Protein 5HC8 (pdb70)

Foldseek 3Di:
DVLQWQEEEEEAFCQVVVCVVVVHDSLVSLLLLLVQVLQQVVLSQVSVHQEYEYEQAELVNVPDDPVSVVSSLVSLLVCLVPSLLCCCPDPLNEAEAEFAPCVPHPVSSVVSRVVSNVSSVPTDHHYYYYYHNDFAVVQQVQLVVVVVVCCVVVNDPPVRDDLVSSVCSGRLVVDPQQATQEYEYEQADDDCRRHHDSRYPQHDYDYDNHRSSRDHSVNVVVRSVVSSPDDGDPVD

Solvent-accessible surface area: 11775 Å² total; per-residue (Å²): 142,171,68,34,3,49,0,0,0,0,4,24,35,7,18,103,104,19,2,159,87,150,70,54,81,39,36,77,0,9,53,30,0,4,67,30,0,65,86,0,0,26,66,0,24,115,53,43,4,109,1,0,0,0,16,10,1,7,19,95,30,45,141,96,63,163,113,13,11,64,68,8,4,129,5,5,29,79,3,0,118,56,27,0,94,122,12,5,87,44,184,50,47,0,56,7,19,3,5,9,68,69,97,116,8,39,129,51,1,46,86,0,4,71,83,0,50,49,69,2,153,89,22,182,25,12,26,0,0,1,0,0,3,0,0,1,166,71,1,52,78,67,0,45,164,92,7,56,46,73,48,145,135,64,114,34,158,84,140,47,70,82,133,60,18,31,50,110,17,1,45,1,80,78,17,163,48,22,46,1,24,0,2,0,9,0,8,36,48,140,133,46,49,26,0,0,58,70,2,14,94,105,14,30,71,38,67,15,108,88,36,0,11,64,1,23,53,66,11,0,56,78,0,6,42,32,17,124,114,74,195,62,27,110,89,193

Secondary structure (DSSP, 8-state):
--SS-SEEEEE---HHHHHHHHT--HHHHHHHHHHHHHHHHHHHHHTT-SEEEEEEE-SGGGGS-HHHHHHHHHHHHHHHHTHHHHHHHSTT--EEEEES-GGGS-HHHHHHHHHHHHHHTT--S-EEEEEES--HHHHHHHHHHHHHHHHHTTS--GGG--HHHHHHTSGGGG-S--S-SEEEE-SS--S-TTS-STT-SSPEEEE----GGG--HHHHHHHHHHHHH----TT-

CATH classification: 3.40.1180.10

B-factor: mean 38.56, std 15.01, range [18.84, 119.61]

Nearest PDB structures (foldseek):
  5hc8-assembly1_A  TM=1.004E+00  e=7.118E-48  Lavandula lanata
  6loi-assembly2_C  TM=9.477E-01  e=3.646E-24  Enterococcus faecalis
  4q9m-assembly1_B  TM=9.510E-01  e=1.009E-23  Streptococcus pneumoniae R6
  7j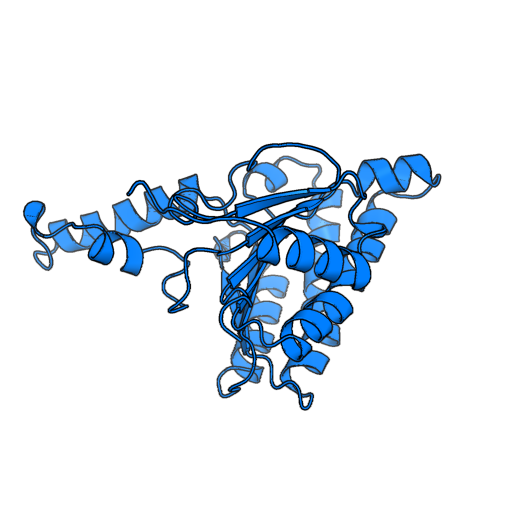li-assembly1_A  TM=9.375E-01  e=8.950E-24  Bacillus subtilis
  6w2l-assembly1_A  TM=9.308E-01  e=1.075E-21  Homo sapiens

Sequence (236 aa):
DEVTPNHVAIIIDGHRKWAKSRGVTVQEGHQTGVNNWKHIISRASQLGIKLLTIWALSPQNFNRSKMEVDFLMRIYEDFLRSDVKELVTSQQDIQFSAIGDKSRLPEYLQDAISYAEGLSQANKGMHFILAVAYGGREDIVEAARKIAAKVEHGILRPDDIDEATFEQHLMTNITKFPSPDLLIRAAGEQRLSNFFLWQLPFTEFYFTPKLFPDFGEADLLDALASYRCRYRGFGE

Organism: Lavandula lanata (NCBI:txid39330)

Radius of gyration: 17.89 Å; Cα contacts (8 Å, |Δi|>4): 390; chains: 1; bounding box: 49×52×36 Å

Structure (mmCIF, N/CA/C/O backbone):
data_5HC8
#
_entry.id   5HC8
#
_cell.length_a   54.211
_cell.length_b   140.235
_cell.length_c   78.702
_cell.angle_alpha   90.000
_cell.angle_beta   90.000
_cell.angle_gamma   90.000
#
_symmetry.space_group_name_H-M   'C 2 2 21'
#
loop_
_entity.id
_entity.type
_entity.pdbx_description
1 polymer 'prenyltransference for protein'
2 non-polymer 'MAGNESIUM ION'
3 non-polymer 'TRIHYDROGEN THIODIPHOSPHATE'
4 non-polymer 2-methylbuta-1,3-diene
5 non-polymer 'SULFATE ION'
6 non-polymer '3-methylbut-3-enylsulfanyl(phosphonooxy)phosphinic acid'
7 water water
#
loop_
_atom_site.group_PDB
_atom_site.id
_atom_site.type_symbol
_atom_site.label_atom_id
_atom_site.label_alt_id
_atom_site.label_comp_id
_atom_site.label_asym_id
_atom_site.label_entity_id
_atom_site.label_seq_id
_atom_site.pdbx_PDB_ins_code
_atom_site.Cartn_x
_atom_site.Cartn_y
_atom_site.Cartn_z
_atom_site.occupancy
_atom_site.B_iso_or_equiv
_atom_site.auth_seq_id
_atom_site.auth_comp_id
_atom_site.auth_asym_id
_atom_site.auth_atom_id
_atom_site.pdbx_PDB_model_num
ATOM 1 N N . ASP A 1 9 ? -36.980 -11.772 3.472 1.00 95.09 64 ASP A N 1
ATOM 2 C CA . ASP A 1 9 ? -38.177 -10.974 3.048 1.00 101.93 64 ASP A CA 1
ATOM 3 C C . ASP A 1 9 ? -38.481 -11.089 1.539 1.00 101.98 64 ASP A C 1
ATOM 4 O O . ASP A 1 9 ? -38.255 -10.132 0.785 1.00 101.94 64 ASP A O 1
ATOM 9 N N . GLU A 1 10 ? -38.980 -12.252 1.111 1.00 94.03 65 GLU A N 1
ATOM 10 C CA . GLU A 1 10 ? -39.565 -12.426 -0.234 1.00 96.61 65 GLU A CA 1
ATOM 11 C C . GLU A 1 10 ? -38.737 -11.817 -1.397 1.00 89.86 65 GLU A C 1
ATOM 12 O O . GLU A 1 10 ? -38.161 -12.541 -2.214 1.00 100.76 65 GLU A O 1
ATOM 18 N N . VAL A 1 11 ? -38.675 -10.488 -1.455 1.00 74.82 66 VAL A N 1
ATOM 19 C CA . VAL A 1 11 ? -37.843 -9.762 -2.419 1.00 66.74 66 VAL A CA 1
ATOM 20 C C . VAL A 1 11 ? -36.336 -9.852 -2.098 1.00 54.34 66 VAL A C 1
ATOM 21 O O . VAL A 1 11 ? -35.551 -9.035 -2.558 1.00 58.08 66 VAL A O 1
ATOM 25 N N . THR A 1 12 ? -35.953 -10.808 -1.275 1.00 43.40 67 THR A N 1
ATOM 26 C CA . THR A 1 12 ? -34.546 -11.080 -0.999 1.00 44.52 67 THR A CA 1
ATOM 27 C C . THR A 1 12 ? -34.202 -12.397 -1.690 1.00 38.79 67 THR A C 1
ATOM 28 O O . THR A 1 12 ? -34.809 -13.404 -1.393 1.00 38.71 67 THR A O 1
ATOM 32 N N . PRO A 1 13 ? -33.217 -12.393 -2.594 1.00 32.28 68 PRO A N 1
ATOM 33 C CA . PRO A 1 13 ? -32.864 -13.633 -3.308 1.00 31.60 68 PRO A CA 1
ATOM 34 C C . PRO A 1 13 ? -32.393 -14.745 -2.339 1.00 26.56 68 PRO A C 1
ATOM 35 O O . PRO A 1 13 ? -31.600 -14.496 -1.441 1.00 27.45 68 PRO A O 1
ATOM 39 N N . ASN A 1 14 ? -32.769 -15.977 -2.586 1.00 25.79 69 ASN A N 1
ATOM 40 C CA . ASN A 1 14 ? -32.197 -17.067 -1.854 1.00 25.99 69 ASN A CA 1
ATOM 41 C C . ASN A 1 14 ? -30.711 -17.269 -2.236 1.00 25.98 69 ASN A C 1
ATOM 42 O O . ASN A 1 14 ? -29.849 -17.463 -1.357 1.00 26.66 69 ASN A O 1
ATOM 47 N N . HIS A 1 15 ? -30.452 -17.310 -3.535 1.00 25.21 70 HIS A N 1
ATOM 48 C CA . HIS A 1 15 ? -29.085 -17.618 -4.032 1.00 25.13 70 HIS A CA 1
ATOM 49 C C . HIS A 1 15 ? -28.616 -16.459 -4.871 1.00 22.47 70 HIS A C 1
ATOM 50 O O . HIS A 1 15 ? -29.290 -16.087 -5.864 1.00 25.09 70 HIS A O 1
ATOM 57 N N . VAL A 1 16 ? -27.469 -15.881 -4.473 1.00 21.49 71 VAL A N 1
ATOM 58 C CA . VAL A 1 16 ? -26.786 -14.847 -5.292 1.00 22.99 71 VAL A CA 1
ATOM 59 C C . VAL A 1 16 ? -25.448 -15.401 -5.761 1.00 20.74 71 VAL A C 1
ATOM 60 O O . VAL A 1 16 ? -24.700 -15.960 -4.910 1.00 22.83 71 VAL A O 1
ATOM 64 N N . ALA A 1 17 ? -25.129 -15.242 -7.064 1.00 22.01 72 ALA A N 1
ATOM 65 C CA . ALA A 1 17 ? -23.859 -15.676 -7.584 1.00 21.00 72 ALA A CA 1
ATOM 66 C C . ALA A 1 17 ? -23.139 -14.548 -8.206 1.00 22.01 72 ALA A C 1
ATOM 67 O O . ALA A 1 17 ? -23.733 -13.730 -8.881 1.00 20.49 72 ALA A O 1
ATOM 69 N N . ILE A 1 18 ? -21.822 -14.564 -8.059 1.00 24.04 73 ILE A N 1
ATOM 70 C CA . ILE A 1 18 ? -20.977 -13.520 -8.566 1.00 23.30 73 ILE A CA 1
ATOM 71 C C . ILE A 1 18 ? -19.851 -13.985 -9.473 1.00 22.72 73 ILE A C 1
ATOM 72 O O . ILE A 1 18 ? -19.088 -14.871 -9.119 1.00 22.93 73 ILE A O 1
ATOM 77 N N . ILE A 1 19 ? -19.792 -13.410 -10.660 1.00 20.09 74 ILE A N 1
ATOM 78 C CA . ILE A 1 19 ? -18.651 -13.578 -11.574 1.00 23.26 74 ILE A CA 1
ATOM 79 C C . ILE A 1 19 ? -17.669 -12.436 -11.418 1.00 22.01 74 ILE A C 1
ATOM 80 O O . ILE A 1 19 ? -17.954 -11.302 -11.774 1.00 21.78 74 ILE A O 1
ATOM 85 N N . ILE A 1 20 ? -16.473 -12.746 -10.910 1.00 22.11 75 ILE A N 1
ATOM 86 C CA . ILE A 1 20 ? -15.415 -11.762 -10.710 1.00 23.82 75 ILE A CA 1
ATOM 87 C C . ILE A 1 20 ? -14.604 -11.611 -11.977 1.00 23.48 75 ILE A C 1
ATOM 88 O O . ILE A 1 20 ? -14.343 -12.586 -12.714 1.00 23.62 75 ILE A O 1
ATOM 93 N N . ASP A 1 21 ? -14.250 -10.369 -12.275 1.00 24.30 76 ASP A N 1
ATOM 94 C CA . ASP A 1 21 ? -13.594 -10.053 -13.517 1.00 23.87 76 ASP A CA 1
ATOM 95 C C . ASP A 1 21 ? -12.984 -8.662 -13.428 1.00 24.00 76 ASP A C 1
ATOM 96 O O . ASP A 1 21 ? -13.393 -7.857 -12.569 1.00 24.05 76 ASP A O 1
ATOM 101 N N . GLY A 1 22 ? -12.096 -8.333 -14.355 1.00 28.44 77 GLY A N 1
ATOM 102 C CA . GLY A 1 22 ? -11.612 -6.958 -14.505 1.00 28.36 77 GLY A CA 1
ATOM 103 C C . GLY A 1 22 ? -10.341 -6.712 -13.697 1.00 30.14 77 GLY A C 1
ATOM 104 O O . GLY A 1 22 ? -9.900 -5.583 -13.559 1.00 29.24 77 GLY A O 1
ATOM 105 N N . HIS A 1 23 ? -9.730 -7.761 -13.183 1.00 27.19 78 HIS A N 1
ATOM 106 C CA . HIS A 1 23 ? -8.535 -7.594 -12.316 1.00 29.99 78 HIS A CA 1
ATOM 107 C C . HIS A 1 23 ? -7.310 -7.088 -13.047 1.00 29.38 78 HIS A C 1
ATOM 108 O O . HIS A 1 23 ? -6.587 -6.281 -12.528 1.00 33.68 78 HIS A O 1
ATOM 115 N N . ARG A 1 24 ? -7.012 -7.611 -14.210 1.00 34.62 79 ARG A N 1
ATOM 116 C CA . ARG A 1 24 ? -5.902 -7.086 -15.002 1.00 36.23 79 ARG A CA 1
ATOM 117 C C . ARG A 1 24 ? -6.162 -5.675 -15.556 1.00 37.80 79 ARG A C 1
ATOM 118 O O . ARG A 1 24 ? -5.277 -4.828 -15.508 1.00 37.56 79 ARG A O 1
ATOM 126 N N . LYS A 1 25 ? -7.351 -5.400 -16.070 1.00 34.63 80 LYS A N 1
ATOM 127 C CA . LYS A 1 25 ? -7.736 -4.028 -16.453 1.00 37.37 80 LYS A CA 1
ATOM 128 C C . LYS A 1 25 ? -7.516 -3.059 -15.295 1.00 34.93 80 LYS A C 1
ATOM 129 O O . LYS A 1 25 ? -6.976 -1.965 -15.470 1.00 36.81 80 LYS A O 1
ATOM 135 N N . TRP A 1 26 ? -7.913 -3.471 -14.098 1.00 31.58 81 TRP A N 1
ATOM 136 C CA . TRP A 1 26 ? -7.755 -2.647 -12.912 1.00 29.94 81 TRP A CA 1
ATOM 137 C C . TRP A 1 26 ? -6.266 -2.428 -12.627 1.00 33.31 81 TRP A C 1
ATOM 138 O O . TRP A 1 26 ? -5.859 -1.336 -12.328 1.00 35.45 81 TRP A O 1
ATOM 149 N N . ALA A 1 27 ? -5.492 -3.497 -12.680 1.00 35.68 82 ALA A N 1
ATOM 150 C CA . ALA A 1 27 ? -4.051 -3.346 -12.448 1.00 42.31 82 ALA A CA 1
ATOM 151 C C . ALA A 1 27 ? -3.451 -2.382 -13.474 1.00 44.33 82 ALA A C 1
ATOM 152 O O . ALA A 1 27 ? -2.801 -1.409 -13.101 1.00 47.13 82 ALA A O 1
ATOM 154 N N . LYS A 1 28 ? -3.759 -2.600 -14.739 1.00 44.75 83 LYS A N 1
ATOM 155 C CA . LYS A 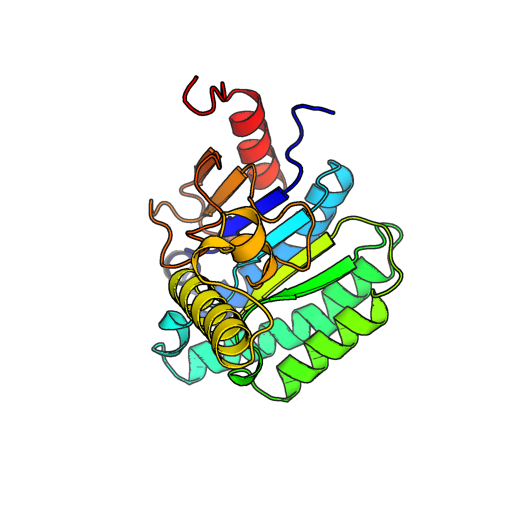1 28 ? -3.273 -1.773 -15.821 1.00 50.44 83 LYS A CA 1
ATOM 156 C C . LYS A 1 28 ? -3.603 -0.329 -15.530 1.00 55.24 83 LYS A C 1
ATOM 157 O O . LYS A 1 28 ? -2.758 0.533 -15.523 1.00 57.65 83 LYS A O 1
ATOM 163 N N . SER A 1 29 ? -4.873 -0.086 -15.289 1.00 52.84 84 SER A N 1
ATOM 164 C CA . SER A 1 29 ? -5.377 1.191 -14.890 1.00 53.05 84 SER A CA 1
ATOM 165 C C . SER A 1 29 ? -4.572 1.857 -13.749 1.00 52.67 84 SER A C 1
ATOM 166 O O . SER A 1 29 ? -4.336 3.056 -13.789 1.00 52.94 84 SER A O 1
ATOM 169 N N . ARG A 1 30 ? -4.153 1.111 -12.737 1.00 48.90 85 ARG A N 1
ATOM 170 C CA . ARG A 1 30 ? -3.499 1.728 -11.598 1.00 47.30 85 ARG A CA 1
ATOM 171 C C . ARG A 1 30 ? -1.981 1.645 -11.592 1.00 50.31 85 ARG A C 1
ATOM 172 O O . ARG A 1 30 ? -1.375 1.999 -10.595 1.00 49.33 85 ARG A O 1
ATOM 180 N N . GLY A 1 31 ? -1.398 1.134 -12.677 1.00 52.70 86 GLY A N 1
ATOM 181 C CA . GLY A 1 31 ? 0.040 0.926 -12.817 1.00 52.04 86 GLY A CA 1
ATOM 182 C C . GLY A 1 31 ? 0.598 -0.088 -11.857 1.00 54.39 86 GLY A C 1
ATOM 183 O O . GLY A 1 31 ? 1.603 0.143 -11.269 1.00 62.82 86 GLY A O 1
ATOM 184 N N . VAL A 1 32 ? -0.025 -1.237 -11.708 1.00 47.80 87 VAL A N 1
ATOM 185 C CA . VAL A 1 32 ? 0.328 -2.124 -10.656 1.00 42.27 87 VAL A CA 1
ATOM 186 C C . VAL A 1 32 ? 0.327 -3.540 -11.210 1.00 41.19 87 VAL A C 1
ATOM 187 O O . VAL A 1 32 ? -0.032 -3.742 -12.363 1.00 47.95 87 VAL A O 1
ATOM 191 N N . THR A 1 33 ? 0.794 -4.523 -10.451 1.00 46.46 88 THR A N 1
ATOM 192 C CA . THR A 1 33 ? 0.914 -5.867 -11.016 1.00 44.17 88 THR A CA 1
ATOM 193 C C . THR A 1 33 ? -0.476 -6.486 -11.136 1.00 46.51 88 THR A C 1
ATOM 194 O O . THR A 1 33 ? -1.352 -6.200 -10.314 1.00 44.83 88 THR A O 1
ATOM 198 N N . VAL A 1 34 ? -0.668 -7.342 -12.123 1.00 43.25 89 VAL A N 1
ATOM 199 C CA . VAL A 1 34 ? -1.891 -8.153 -12.136 1.00 47.51 89 VAL A CA 1
ATOM 200 C C . VAL A 1 34 ? -2.065 -8.901 -10.819 1.00 43.05 89 VAL A C 1
ATOM 201 O O . VAL A 1 34 ? -3.169 -9.016 -10.305 1.00 41.80 89 VAL A O 1
ATOM 205 N N . GLN A 1 35 ? -0.991 -9.389 -10.223 1.00 45.73 90 GLN A N 1
ATOM 206 C CA . GLN A 1 35 ? -1.123 -10.163 -8.990 1.00 38.21 90 GLN A CA 1
ATOM 207 C C . GLN A 1 35 ? -1.661 -9.320 -7.905 1.00 40.05 90 GLN A C 1
ATOM 208 O O . GLN A 1 35 ? -2.401 -9.793 -7.050 1.00 36.65 90 GLN A O 1
ATOM 214 N N . GLU A 1 36 ? -1.268 -8.068 -7.896 1.00 40.20 91 GLU A N 1
ATOM 215 C CA . GLU A 1 36 ? -1.834 -7.180 -6.901 1.00 43.30 91 GLU A CA 1
ATOM 216 C C . GLU A 1 36 ? -3.343 -6.970 -7.161 1.00 38.63 91 GLU A C 1
ATOM 217 O O . GLU A 1 36 ? -4.125 -6.822 -6.219 1.00 41.77 91 GLU A O 1
ATOM 223 N N . GLY A 1 37 ? -3.710 -6.895 -8.429 1.00 35.65 92 GLY A N 1
ATOM 224 C CA . GLY A 1 37 ? -5.143 -6.874 -8.843 1.00 36.93 92 GLY A CA 1
ATOM 225 C C . GLY A 1 37 ? -5.901 -8.034 -8.267 1.00 33.04 92 GLY A C 1
ATOM 226 O O . GLY A 1 37 ? -6.924 -7.878 -7.599 1.00 32.54 92 GLY A O 1
ATOM 227 N N . HIS A 1 38 ? -5.398 -9.228 -8.510 1.00 35.88 93 HIS A N 1
ATOM 228 C CA . HIS A 1 38 ? -6.022 -10.405 -7.917 1.00 37.09 93 HIS A CA 1
ATOM 229 C C . HIS A 1 38 ? -6.088 -10.434 -6.410 1.00 36.54 93 HIS A C 1
ATOM 230 O O . HIS A 1 38 ? -7.079 -10.902 -5.845 1.00 32.38 93 HIS A O 1
ATOM 237 N N . GLN A 1 39 ? -5.040 -9.970 -5.723 1.00 35.16 94 GLN A N 1
ATOM 238 C CA . GLN A 1 39 ? -5.028 -10.028 -4.289 1.00 36.26 94 GLN A CA 1
ATOM 239 C C . GLN A 1 39 ? -6.016 -9.008 -3.732 1.00 32.17 94 GLN A C 1
ATOM 240 O O . GLN A 1 39 ? -6.662 -9.278 -2.711 1.00 34.32 94 GLN A O 1
ATOM 246 N N . THR A 1 40 ? -6.120 -7.856 -4.387 1.00 35.10 95 THR A N 1
ATOM 247 C CA . THR A 1 40 ? -7.035 -6.804 -3.903 1.00 36.63 95 THR A CA 1
ATOM 248 C C . THR A 1 40 ? -8.499 -7.230 -4.149 1.00 35.17 95 THR A C 1
ATOM 249 O O . THR A 1 40 ? -9.399 -6.984 -3.329 1.00 32.04 95 THR A O 1
ATOM 253 N N . GLY A 1 41 ? -8.704 -7.960 -5.233 1.00 32.67 96 GLY A N 1
ATOM 254 C CA . GLY A 1 41 ? -9.982 -8.596 -5.448 1.00 29.71 96 GLY A CA 1
ATOM 255 C C . GLY A 1 41 ? -10.345 -9.566 -4.367 1.00 29.14 96 GLY A C 1
ATOM 256 O O . GLY A 1 41 ? -11.436 -9.471 -3.816 1.00 32.61 96 GLY A O 1
ATOM 257 N N . VAL A 1 42 ? -9.439 -10.489 -4.019 1.00 28.44 97 VAL A N 1
ATOM 258 C CA . VAL A 1 42 ? -9.780 -11.529 -3.105 1.00 32.59 97 VAL A CA 1
ATOM 259 C C . VAL A 1 42 ? -10.023 -10.949 -1.721 1.00 31.24 97 VAL A C 1
ATOM 260 O O . VAL A 1 42 ? -10.895 -11.435 -0.993 1.00 29.90 97 VAL A O 1
ATOM 264 N N . ASN A 1 43 ? -9.316 -9.864 -1.405 1.00 35.41 98 ASN A N 1
ATOM 265 C CA . ASN A 1 43 ? -9.564 -9.143 -0.143 1.00 38.48 98 ASN A CA 1
ATOM 266 C C . ASN A 1 43 ? -10.953 -8.562 0.001 1.00 38.34 98 ASN A C 1
ATOM 267 O O . ASN A 1 43 ? -11.378 -8.337 1.107 1.00 39.77 98 ASN A O 1
ATOM 272 N N . ASN A 1 44 ? -11.666 -8.337 -1.110 1.00 37.71 99 ASN A N 1
ATOM 273 C CA . ASN A 1 44 ? -13.050 -7.873 -1.042 1.00 34.25 99 ASN A CA 1
ATOM 274 C C . ASN A 1 44 ? -14.019 -8.958 -0.622 1.00 32.12 99 ASN A C 1
ATOM 275 O O . ASN A 1 44 ? -15.096 -8.654 -0.121 1.00 30.67 99 ASN A O 1
ATOM 280 N N . TRP A 1 45 ? -13.677 -10.220 -0.873 1.00 30.33 100 TRP A N 1
ATOM 281 C CA . TRP A 1 45 ? -14.652 -11.307 -0.683 1.00 29.44 100 TRP A CA 1
ATOM 282 C C . TRP A 1 45 ? -15.262 -11.359 0.709 1.00 31.38 100 TRP A C 1
ATOM 283 O O . TRP A 1 45 ? -16.462 -11.524 0.866 1.00 27.69 100 TRP A O 1
ATOM 294 N N . LYS A 1 46 ? -14.442 -11.156 1.754 1.00 34.24 101 LYS A N 1
ATOM 295 C CA . LYS A 1 46 ? -14.953 -11.351 3.096 1.00 35.30 101 LYS A CA 1
ATOM 296 C C . LYS A 1 46 ? -16.069 -10.350 3.411 1.00 32.02 101 LYS A C 1
ATOM 297 O O . LYS A 1 46 ? -17.035 -10.687 4.052 1.00 32.21 101 LYS A O 1
ATOM 303 N N . HIS A 1 47 ? -15.932 -9.121 2.944 1.00 31.77 102 HIS A N 1
ATOM 304 C CA . HIS A 1 47 ? -16.943 -8.082 3.269 1.00 33.67 102 HIS A CA 1
ATOM 305 C C . HIS A 1 47 ? -18.216 -8.335 2.461 1.00 30.47 102 HIS A C 1
ATOM 306 O O . HIS A 1 47 ? -19.324 -8.102 2.930 1.00 29.80 102 HIS A O 1
ATOM 313 N N . ILE A 1 48 ? -18.042 -8.889 1.259 1.00 30.23 103 ILE A N 1
ATOM 314 C CA . ILE A 1 48 ? -19.207 -9.254 0.448 1.00 29.54 103 ILE A CA 1
ATOM 315 C C . ILE A 1 48 ? -19.967 -10.398 1.081 1.00 27.62 103 ILE A C 1
ATOM 316 O O . ILE A 1 48 ? -21.192 -10.392 1.097 1.00 27.37 103 ILE A O 1
ATOM 321 N N . ILE A 1 49 ? -19.248 -11.415 1.573 1.00 25.50 104 ILE A N 1
ATOM 322 C CA . ILE A 1 49 ? -19.905 -12.574 2.161 1.00 25.20 104 ILE A CA 1
ATOM 323 C C . ILE A 1 49 ? -20.617 -12.139 3.474 1.00 27.72 104 ILE A C 1
ATOM 324 O O . ILE A 1 49 ? -21.755 -12.487 3.730 1.00 27.27 104 ILE A O 1
ATOM 329 N N . SER A 1 50 ? -19.923 -11.340 4.280 1.00 33.47 105 SER A N 1
ATOM 330 C CA . SER A 1 50 ? -20.559 -10.737 5.490 1.00 33.77 105 SER A CA 1
ATOM 331 C C . SER A 1 50 ? -21.810 -10.021 5.176 1.00 30.17 105 SER A C 1
ATOM 332 O O . SER A 1 50 ? -22.804 -10.222 5.864 1.00 31.02 105 SER A O 1
ATOM 335 N N . ARG A 1 51 ? -21.745 -9.144 4.176 1.00 34.12 106 ARG A N 1
ATOM 336 C CA . ARG A 1 51 ? -22.899 -8.356 3.776 1.00 31.79 106 ARG A CA 1
ATOM 337 C C . ARG A 1 51 ? -24.071 -9.239 3.325 1.00 29.94 106 ARG A C 1
ATOM 338 O O . ARG A 1 51 ? -25.209 -9.038 3.758 1.00 28.52 106 ARG A O 1
ATOM 346 N N . ALA A 1 52 ? -23.793 -10.260 2.493 1.00 28.20 107 ALA A N 1
ATOM 347 C CA . ALA A 1 52 ? -24.839 -11.133 1.989 1.00 26.36 107 ALA A CA 1
ATOM 348 C C . ALA A 1 52 ? -25.497 -11.854 3.175 1.00 26.83 107 ALA A C 1
ATOM 349 O O . ALA A 1 52 ? -26.730 -11.988 3.233 1.00 29.58 107 ALA A O 1
ATOM 351 N N . SER A 1 53 ? -24.681 -12.256 4.152 1.00 28.98 108 SER A N 1
ATOM 352 C CA . SER A 1 53 ? -25.208 -12.896 5.373 1.00 33.67 108 SER A CA 1
ATOM 353 C C . SER A 1 53 ? -26.184 -12.003 6.176 1.00 33.24 108 SER A C 1
ATOM 354 O O . SER A 1 53 ? -27.328 -12.398 6.472 1.00 30.79 108 SER A O 1
ATOM 357 N N . GLN A 1 54 ? -25.771 -10.750 6.350 1.00 37.14 109 GLN A N 1
ATOM 358 C CA . GLN A 1 54 ? -26.559 -9.749 7.073 1.00 38.96 109 GLN A CA 1
ATOM 359 C C . GLN A 1 54 ? -27.833 -9.534 6.346 1.00 39.41 109 GLN A C 1
ATOM 360 O O . GLN A 1 54 ? -28.876 -9.309 6.955 1.00 36.89 109 GLN A O 1
ATOM 366 N N . LEU A 1 55 ? -27.789 -9.601 5.034 1.00 34.44 110 LEU A N 1
ATOM 367 C CA . LEU A 1 55 ? -28.991 -9.325 4.253 1.00 32.73 110 LEU A CA 1
ATOM 368 C C . LEU A 1 55 ? -29.966 -10.501 4.234 1.00 32.20 110 LEU A C 1
ATOM 369 O O . LEU A 1 55 ? -31.037 -10.408 3.691 1.00 32.54 110 LEU A O 1
ATOM 374 N N . GLY A 1 56 ? -29.597 -11.633 4.805 1.00 33.93 111 GLY A N 1
ATOM 375 C CA . GLY A 1 56 ? -30.512 -12.754 4.802 1.00 30.92 111 GLY A CA 1
ATOM 376 C C . GLY A 1 56 ? -30.477 -13.563 3.521 1.00 30.16 111 GLY A C 1
ATOM 377 O O . GLY A 1 56 ? -31.368 -14.352 3.270 1.00 30.30 111 GLY A O 1
ATOM 378 N N . ILE A 1 57 ? -29.451 -13.387 2.707 1.00 30.41 112 ILE A N 1
ATOM 379 C CA . ILE A 1 57 ? -29.257 -14.280 1.560 1.00 28.03 112 ILE A CA 1
ATOM 380 C C . ILE A 1 57 ? -28.870 -15.690 2.118 1.00 26.30 112 ILE A C 1
ATOM 381 O O . ILE A 1 57 ? -28.163 -15.808 3.075 1.00 27.57 112 ILE A O 1
ATOM 386 N N . LYS A 1 58 ? -29.400 -16.725 1.526 1.00 27.34 113 LYS A N 1
ATOM 387 C CA . LYS A 1 58 ? -29.235 -18.077 1.998 1.00 29.64 113 LYS A CA 1
ATOM 388 C C . LYS A 1 58 ? -28.037 -18.772 1.371 1.00 28.36 113 LYS A C 1
ATOM 389 O O . LYS A 1 58 ? -27.401 -19.558 2.008 1.00 25.75 113 LYS A O 1
ATOM 395 N N . LEU A 1 59 ? -27.725 -18.429 0.139 1.00 24.87 114 LEU A N 1
ATOM 396 C CA . LEU A 1 59 ? -26.518 -18.927 -0.486 1.00 25.93 114 LEU A CA 1
ATOM 397 C C . LEU A 1 59 ? -25.837 -17.861 -1.329 1.00 24.27 114 LEU A C 1
ATOM 398 O O . LEU A 1 59 ? -26.474 -17.227 -2.151 1.00 25.30 114 LEU A O 1
ATOM 403 N N . LEU A 1 60 ? -24.554 -17.641 -1.087 1.00 23.91 115 LEU A N 1
ATOM 404 C CA . LEU A 1 60 ? -23.721 -16.767 -1.922 1.00 24.80 115 LEU A CA 1
ATOM 405 C C . LEU A 1 60 ? -22.664 -17.641 -2.601 1.00 25.51 115 LEU A C 1
ATOM 406 O O . LEU A 1 60 ? -21.901 -18.343 -1.909 1.00 23.60 115 LEU A O 1
ATOM 411 N N . THR A 1 61 ? -22.662 -17.637 -3.915 1.00 23.62 116 THR A N 1
ATOM 412 C CA . THR A 1 61 ? -21.603 -18.327 -4.695 1.00 23.44 116 THR A CA 1
ATOM 413 C C . THR A 1 61 ? -20.660 -17.329 -5.328 1.00 25.56 116 THR A C 1
ATOM 414 O O . THR A 1 61 ? -21.119 -16.382 -5.981 1.00 23.22 116 THR A O 1
ATOM 418 N N . ILE A 1 62 ? -19.352 -17.493 -5.110 1.00 24.16 117 ILE A N 1
ATOM 419 C CA . ILE A 1 62 ? -18.354 -16.680 -5.793 1.00 24.23 117 ILE A CA 1
ATOM 420 C C . ILE A 1 62 ? -17.574 -17.584 -6.735 1.00 23.99 117 ILE A C 1
ATOM 421 O O . ILE A 1 62 ? -17.023 -18.632 -6.356 1.00 23.16 117 ILE A O 1
ATOM 426 N N . TRP A 1 63 ? -17.598 -17.247 -8.011 1.00 23.09 118 TRP A N 1
ATOM 427 C CA . TRP A 1 63 ? -16.835 -18.033 -9.015 1.00 24.57 118 TRP A CA 1
ATOM 428 C C . TRP A 1 63 ? -15.447 -17.498 -9.136 1.00 25.73 118 TRP A C 1
ATOM 429 O O . TRP A 1 63 ? -15.270 -16.315 -9.457 1.00 27.13 118 TRP A O 1
ATOM 440 N N . ALA A 1 64 ? -14.446 -18.348 -8.872 1.00 26.37 119 ALA A N 1
ATOM 441 C CA . ALA A 1 64 ? -13.034 -17.869 -8.806 1.00 28.60 119 ALA A CA 1
ATOM 442 C C . ALA A 1 64 ? -12.148 -18.442 -9.929 1.00 27.80 119 ALA A C 1
ATOM 443 O O . ALA A 1 64 ? -11.099 -17.904 -10.255 1.00 27.15 119 ALA A O 1
ATOM 445 N N . LEU A 1 65 ? -12.552 -19.571 -10.507 1.00 25.95 120 LEU A N 1
ATOM 446 C CA . LEU A 1 65 ? -11.613 -20.172 -11.442 1.00 28.29 120 LEU A CA 1
ATOM 447 C C . LEU A 1 65 ? -12.387 -21.116 -12.324 1.00 24.69 120 LEU A C 1
ATOM 448 O O . LEU A 1 65 ? -13.040 -21.982 -11.824 1.00 25.71 120 LEU A O 1
ATOM 453 N N . SER A 1 66 ? -12.333 -20.866 -13.615 1.00 25.31 121 SER A N 1
ATOM 454 C CA . SER A 1 66 ? -12.877 -21.730 -14.649 1.00 26.66 121 SER A CA 1
ATOM 455 C C . SER A 1 66 ? -11.858 -22.720 -15.215 1.00 29.80 121 SER A C 1
ATOM 456 O O . SER A 1 66 ? -10.644 -22.516 -15.042 1.00 26.57 121 SER A O 1
ATOM 459 N N . PRO A 1 67 ? -12.342 -23.753 -15.947 1.00 28.53 122 PRO A N 1
ATOM 460 C CA . PRO A 1 67 ? -11.349 -24.642 -16.601 1.00 29.01 122 PRO A CA 1
ATOM 461 C C . PRO A 1 67 ? -10.520 -23.882 -17.616 1.00 32.39 122 PRO A C 1
ATOM 462 O O . PRO A 1 67 ? -9.307 -24.090 -17.703 1.00 33.69 122 PRO A O 1
ATOM 466 N N . GLN A 1 68 ? -11.183 -23.018 -18.375 1.00 30.18 123 GLN A N 1
ATOM 467 C CA . GLN A 1 68 ? -10.494 -22.149 -19.325 1.00 33.40 123 GLN A CA 1
ATOM 468 C C . GLN A 1 68 ? -9.336 -21.345 -18.753 1.00 35.78 123 GLN A C 1
ATOM 469 O O . GLN A 1 68 ? -8.292 -21.157 -19.416 1.00 34.79 123 GLN A O 1
ATOM 475 N N . ASN A 1 69 ? -9.495 -20.861 -17.524 1.00 32.05 124 ASN A N 1
ATOM 476 C CA . ASN A 1 69 ? -8.469 -20.152 -16.845 1.00 32.19 124 ASN A CA 1
ATOM 477 C C . ASN A 1 69 ? -7.143 -20.916 -16.702 1.00 37.43 124 ASN A C 1
ATOM 478 O O . ASN A 1 69 ? -6.111 -20.284 -16.459 1.00 34.84 124 ASN A O 1
ATOM 483 N N . PHE A 1 70 ? -7.174 -22.239 -16.753 1.00 34.98 125 PHE A N 1
ATOM 484 C CA . PHE A 1 70 ? -5.923 -23.037 -16.678 1.00 36.81 125 PHE A CA 1
ATOM 485 C C . PHE A 1 70 ? -4.978 -22.810 -17.888 1.00 40.02 125 PHE A C 1
ATOM 486 O O . PHE A 1 70 ? -3.831 -23.232 -17.848 1.00 36.89 125 PHE A O 1
ATOM 494 N N . ASN A 1 71 ? -5.482 -22.170 -18.936 1.00 36.91 126 ASN A N 1
ATOM 495 C CA . ASN A 1 71 ? -4.728 -21.817 -20.135 1.00 37.69 126 ASN A CA 1
ATOM 496 C C . ASN A 1 71 ? -4.042 -20.495 -20.027 1.00 36.61 126 ASN A C 1
ATOM 497 O O . ASN A 1 71 ? -3.453 -20.007 -21.013 1.00 45.67 126 ASN A O 1
ATOM 502 N N . ARG A 1 72 ? -4.095 -19.895 -18.855 1.00 36.14 127 ARG A N 1
ATOM 503 C CA . ARG A 1 72 ? -3.320 -18.675 -18.586 1.00 38.82 127 ARG A CA 1
ATOM 504 C C . ARG A 1 72 ? -1.906 -19.108 -18.237 1.00 38.42 127 ARG A C 1
ATOM 505 O O . ARG A 1 72 ? -1.634 -20.313 -18.186 1.00 37.07 127 ARG A O 1
ATOM 513 N N . SER A 1 73 ? -1.030 -18.147 -17.996 1.00 33.85 128 SER A N 1
ATOM 514 C CA . SER A 1 73 ? 0.355 -18.467 -17.684 1.00 36.49 128 SER A CA 1
ATOM 515 C C . SER A 1 73 ? 0.446 -19.265 -16.393 1.00 43.61 128 SER A C 1
ATOM 516 O O . SER A 1 73 ? -0.385 -19.114 -15.463 1.00 37.61 128 SER A O 1
ATOM 519 N N . LYS A 1 74 ? 1.489 -20.093 -16.295 1.00 39.35 129 LY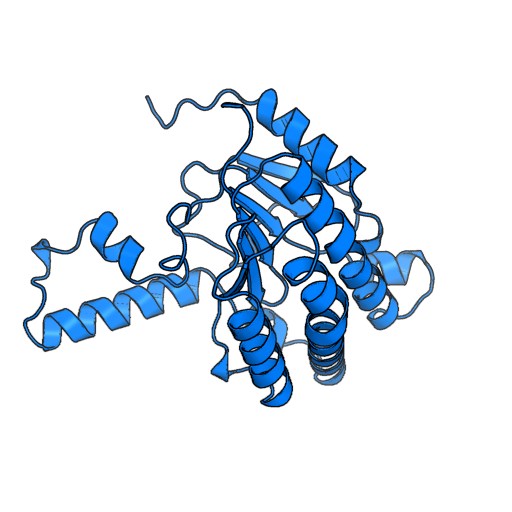S A N 1
ATOM 520 C CA . LYS A 1 74 ? 1.657 -20.889 -15.136 1.00 38.06 129 LYS A CA 1
ATOM 521 C C . LYS A 1 74 ? 1.802 -20.086 -13.910 1.00 37.95 129 LYS A C 1
ATOM 522 O O . LYS A 1 74 ? 1.269 -20.408 -12.808 1.00 38.12 129 LYS A O 1
ATOM 528 N N . MET A 1 75 ? 2.523 -18.992 -14.009 1.00 39.44 130 MET A N 1
ATOM 529 C CA . MET A 1 75 ? 2.753 -18.261 -12.791 1.00 39.89 130 MET A CA 1
ATOM 530 C C . MET A 1 75 ? 1.479 -17.519 -12.302 1.00 36.35 130 MET A C 1
ATOM 531 O O . MET A 1 75 ? 1.270 -17.422 -11.101 1.00 40.46 130 MET A O 1
ATOM 536 N N . GLU A 1 76 ? 0.666 -17.024 -13.230 1.00 39.93 131 GLU A N 1
ATOM 537 C CA . GLU A 1 76 ? -0.605 -16.346 -12.874 1.00 36.28 131 GLU A CA 1
ATOM 538 C C . GLU A 1 76 ? -1.526 -17.335 -12.149 1.00 32.00 131 GLU A C 1
ATOM 539 O O . GLU A 1 76 ? -2.092 -17.006 -11.104 1.00 33.49 131 GLU A O 1
ATOM 545 N N . VAL A 1 77 ? -1.701 -18.501 -12.747 1.00 31.04 132 VAL A N 1
ATOM 546 C CA . VAL A 1 77 ? -2.527 -19.513 -12.161 1.00 36.06 132 VAL A CA 1
ATOM 547 C C . VAL A 1 77 ? -1.994 -19.923 -10.754 1.00 39.12 132 VAL A C 1
ATOM 548 O O . VAL A 1 77 ? -2.782 -20.139 -9.806 1.00 34.93 132 VAL A O 1
ATOM 552 N N . ASP A 1 78 ? -0.671 -20.029 -10.579 1.00 38.42 133 ASP A N 1
ATOM 553 C CA . ASP A 1 78 ? -0.119 -20.507 -9.309 1.00 41.29 133 ASP A CA 1
ATOM 554 C C . ASP A 1 78 ? -0.293 -19.457 -8.246 1.00 36.26 133 ASP A C 1
ATOM 555 O O . ASP A 1 78 ? -0.644 -19.766 -7.105 1.00 38.09 133 ASP A O 1
ATOM 560 N N . PHE A 1 79 ? -0.146 -18.203 -8.626 1.00 34.03 134 PHE A N 1
ATOM 561 C CA . PHE A 1 79 ? -0.427 -17.151 -7.679 1.00 36.81 134 PHE A CA 1
ATOM 562 C C . PHE A 1 79 ? -1.899 -17.130 -7.221 1.00 35.71 134 PHE A C 1
ATOM 563 O O . PHE A 1 79 ? -2.194 -16.979 -6.050 1.00 33.72 134 PHE A O 1
ATOM 571 N N . LEU A 1 80 ? -2.826 -17.251 -8.164 1.00 37.19 135 LEU A N 1
ATOM 572 C CA . LEU A 1 80 ? -4.243 -17.413 -7.794 1.00 35.58 135 LEU A CA 1
ATOM 573 C C . LEU A 1 80 ? -4.442 -18.554 -6.799 1.00 30.87 135 LEU A C 1
ATOM 574 O O . LEU A 1 80 ? -5.141 -18.406 -5.839 1.00 35.41 135 LEU A O 1
ATOM 579 N N . MET A 1 81 ? -3.875 -19.723 -7.074 1.00 34.77 136 MET A N 1
ATOM 580 C CA . MET A 1 81 ? -4.062 -20.850 -6.186 1.00 34.21 136 MET A CA 1
ATOM 581 C C . MET A 1 81 ? -3.579 -20.507 -4.783 1.00 35.17 136 MET A C 1
ATOM 582 O O . MET A 1 81 ? -4.174 -20.901 -3.796 1.00 37.46 136 MET A O 1
ATOM 587 N N . ARG A 1 82 ? -2.458 -19.808 -4.686 1.00 40.94 137 ARG A N 1
ATOM 588 C CA . ARG A 1 82 ? -1.862 -19.498 -3.371 1.00 40.89 137 ARG A CA 1
ATOM 589 C C . ARG A 1 82 ? -2.733 -18.478 -2.594 1.00 36.92 137 ARG A C 1
ATOM 590 O O . ARG A 1 82 ? -2.970 -18.599 -1.407 1.00 36.84 137 ARG A O 1
ATOM 598 N N . ILE A 1 83 ? -3.241 -17.483 -3.308 1.00 35.10 138 ILE A N 1
ATOM 599 C CA . ILE A 1 83 ? -4.107 -16.502 -2.746 1.00 35.17 138 ILE A CA 1
ATOM 600 C C . ILE A 1 83 ? -5.359 -17.147 -2.236 1.00 36.27 138 ILE A C 1
ATOM 601 O O . ILE A 1 83 ? -5.872 -16.727 -1.184 1.00 35.42 138 ILE A O 1
ATOM 606 N N . TYR A 1 84 ? -5.859 -18.156 -2.965 1.00 36.58 139 TYR A N 1
ATOM 607 C CA . TYR A 1 84 ? -7.074 -18.830 -2.523 1.00 35.04 139 TYR A CA 1
ATOM 608 C C . TYR A 1 84 ? -6.804 -19.657 -1.266 1.00 37.15 139 TYR A C 1
ATOM 609 O O . TYR A 1 84 ? -7.663 -19.769 -0.405 1.00 36.24 139 TYR A O 1
ATOM 618 N N . GLU A 1 85 ? -5.632 -20.271 -1.178 1.00 38.54 140 GLU A N 1
ATOM 619 C CA . GLU A 1 85 ? -5.284 -21.010 0.030 1.00 42.18 140 GLU A CA 1
ATOM 620 C C . GLU A 1 85 ? -5.271 -20.078 1.226 1.00 33.95 140 GLU A C 1
ATOM 621 O O . GLU A 1 85 ? -5.797 -20.355 2.286 1.00 41.13 140 GLU A O 1
ATOM 627 N N . ASP A 1 86 ? -4.615 -18.968 1.050 1.00 40.11 141 ASP A N 1
ATOM 628 C CA . ASP A 1 86 ? -4.557 -17.976 2.085 1.00 39.33 141 ASP A CA 1
ATOM 629 C C . ASP A 1 86 ? -5.955 -17.494 2.460 1.00 43.88 141 ASP A C 1
ATOM 630 O O . ASP A 1 86 ? -6.231 -17.282 3.654 1.00 43.32 141 ASP A O 1
ATOM 635 N N . PHE A 1 87 ? -6.850 -17.295 1.463 1.00 39.40 142 PHE A N 1
ATOM 636 C CA . PHE A 1 87 ? -8.207 -16.792 1.756 1.00 37.31 142 PHE A CA 1
ATOM 637 C C . PHE A 1 87 ? -8.986 -17.774 2.651 1.00 32.44 142 PHE A C 1
ATOM 638 O O . PHE A 1 87 ? -9.645 -17.374 3.623 1.00 37.98 142 PHE A O 1
ATOM 646 N N . LEU A 1 88 ? -8.876 -19.044 2.310 1.00 31.27 143 LEU A N 1
ATOM 647 C CA . LEU A 1 88 ? -9.494 -20.169 2.979 1.00 38.53 143 LEU A CA 1
ATOM 648 C C . LEU A 1 88 ? -8.881 -20.400 4.372 1.00 48.73 143 LEU A C 1
ATOM 649 O O . LEU A 1 88 ? -9.570 -20.801 5.336 1.00 44.81 143 LEU A O 1
ATOM 654 N N . ARG A 1 89 ? -7.586 -20.137 4.464 1.00 48.66 144 ARG A N 1
ATOM 655 C CA . ARG A 1 89 ? -6.897 -20.274 5.735 1.00 58.17 144 ARG A CA 1
ATOM 656 C C . ARG A 1 89 ? -7.169 -19.153 6.767 1.00 53.56 144 ARG A C 1
ATOM 657 O O . ARG A 1 89 ? -7.316 -19.463 7.941 1.00 55.00 144 ARG A O 1
ATOM 665 N N . SER A 1 90 ? -7.290 -17.898 6.341 1.00 44.64 145 SER A N 1
ATOM 666 C CA . SER A 1 90 ? -7.588 -16.808 7.235 1.00 46.83 145 SER A CA 1
ATOM 667 C C . SER A 1 90 ? -9.067 -16.389 7.208 1.00 46.45 145 SER A C 1
ATOM 668 O O . SER A 1 90 ? -9.823 -16.679 8.123 1.00 40.01 145 SER A O 1
ATOM 671 N N . ASP A 1 91 ? -9.439 -15.682 6.138 1.00 48.99 146 ASP A N 1
ATOM 672 C CA . ASP A 1 91 ? -10.758 -15.054 6.007 1.00 42.10 146 ASP A CA 1
ATOM 673 C C . ASP A 1 91 ? -11.868 -16.055 6.189 1.00 34.47 146 ASP A C 1
ATOM 674 O O . ASP A 1 91 ? -12.806 -15.811 6.931 1.00 34.80 146 ASP A O 1
ATOM 679 N N . VAL A 1 92 ? -11.783 -17.192 5.526 1.00 35.33 147 VAL A N 1
ATOM 680 C CA . VAL A 1 92 ? -12.863 -18.130 5.648 1.00 37.28 147 VAL A CA 1
ATOM 681 C C . VAL A 1 92 ? -12.930 -18.759 7.028 1.00 40.25 147 VAL A C 1
ATOM 682 O O . VAL A 1 92 ? -14.033 -19.003 7.547 1.00 37.64 147 VAL A O 1
ATOM 686 N N . LYS A 1 93 ? -11.765 -19.024 7.608 1.00 43.03 148 LYS A N 1
ATOM 687 C CA . LYS A 1 93 ? -11.732 -19.550 8.985 1.00 46.73 148 LYS A CA 1
ATOM 688 C C . LYS A 1 93 ? -12.439 -18.530 9.927 1.00 42.71 148 LYS A C 1
ATOM 689 O O . LYS A 1 93 ? -13.290 -18.908 10.747 1.00 46.67 148 LYS A O 1
ATOM 695 N N . GLU A 1 94 ? -12.141 -17.251 9.774 1.00 40.66 149 GLU A N 1
ATOM 696 C CA . GLU A 1 94 ? -12.860 -16.201 10.544 1.00 44.62 149 GLU A CA 1
ATOM 697 C C . GLU A 1 94 ? -14.383 -16.165 10.329 1.00 44.28 149 GLU A C 1
ATOM 698 O O . GLU A 1 94 ? -15.148 -16.042 11.273 1.00 36.79 149 GLU A O 1
ATOM 704 N N . LEU A 1 95 ? -14.830 -16.273 9.077 1.00 38.49 150 LEU A N 1
ATOM 705 C CA . LEU A 1 95 ? -16.242 -16.258 8.784 1.00 37.17 150 LEU A CA 1
ATOM 706 C C . LEU A 1 95 ? -17.055 -17.449 9.366 1.00 35.59 150 LEU A C 1
ATOM 707 O O . LEU A 1 95 ? -18.198 -17.279 9.825 1.00 39.06 150 LEU A O 1
ATOM 712 N N . VAL A 1 96 ? -16.509 -18.650 9.290 1.00 36.04 151 VAL A N 1
ATOM 713 C CA . VAL A 1 96 ? -17.250 -19.817 9.703 1.00 40.61 151 VAL A CA 1
ATOM 714 C C . VAL A 1 96 ? -17.243 -19.934 11.248 1.00 45.66 151 VAL A C 1
ATOM 715 O O . VAL A 1 96 ? -18.183 -20.514 11.827 1.00 48.86 151 VAL A O 1
ATOM 719 N N . THR A 1 97 ? -16.220 -19.356 11.881 1.00 44.52 152 THR A N 1
ATOM 720 C CA . THR A 1 97 ? -16.124 -19.310 13.376 1.00 50.36 152 THR A CA 1
ATOM 721 C C . THR A 1 97 ? -16.670 -18.036 14.019 1.00 54.38 152 THR A C 1
ATOM 722 O O . THR A 1 97 ? -16.731 -17.949 15.246 1.00 52.31 152 THR A O 1
ATOM 726 N N . SER A 1 98 ? -17.122 -17.077 13.203 1.00 53.53 153 SER A N 1
ATOM 727 C CA . SER A 1 98 ? -17.845 -15.908 13.700 1.00 44.12 153 SER A CA 1
ATOM 728 C C . SER A 1 98 ? -19.267 -16.255 14.056 1.00 41.41 153 SER A C 1
ATOM 729 O O . SER A 1 98 ? -19.750 -17.379 13.834 1.00 42.15 153 SER A O 1
ATOM 732 N N . GLN A 1 99 ? -19.965 -15.262 14.577 1.00 45.90 154 GLN A N 1
ATOM 733 C CA . GLN A 1 99 ? -21.388 -15.407 14.838 1.00 51.20 154 GLN A CA 1
ATOM 734 C C . GLN A 1 99 ? -22.199 -15.480 13.549 1.00 48.46 154 GLN A C 1
ATOM 735 O O . GLN A 1 99 ? -23.369 -15.780 13.605 1.00 51.65 154 GLN A O 1
ATOM 741 N N . GLN A 1 100 ? -21.611 -15.221 12.388 1.00 47.07 155 GLN A N 1
ATOM 742 C CA . GLN A 1 100 ? -22.375 -15.421 11.136 1.00 45.77 155 GLN A CA 1
ATOM 743 C C . GLN A 1 100 ? -22.551 -16.882 10.820 1.00 40.52 155 GLN A C 1
ATOM 744 O O . GLN A 1 100 ? -23.561 -17.291 10.207 1.00 39.19 155 GLN A O 1
ATOM 750 N N . ASP A 1 101 ? -21.622 -17.690 11.334 1.00 40.55 156 ASP A N 1
ATOM 751 C CA . ASP A 1 101 ? -21.836 -19.109 11.369 1.00 38.58 156 ASP A CA 1
ATOM 752 C C . ASP A 1 101 ? -21.963 -19.664 9.945 1.00 34.04 156 ASP A C 1
ATOM 753 O O . ASP A 1 101 ? -22.841 -20.483 9.648 1.00 32.19 156 ASP A O 1
ATOM 758 N N . ILE A 1 102 ? -21.082 -19.196 9.079 1.00 33.90 157 ILE A N 1
ATOM 759 C CA . ILE A 1 102 ? -21.183 -19.520 7.662 1.00 31.80 157 ILE A CA 1
ATOM 760 C C . ILE A 1 102 ? -20.828 -20.950 7.370 1.00 31.98 157 ILE A C 1
ATOM 761 O O . ILE A 1 102 ? -19.903 -21.476 7.933 1.00 37.32 157 ILE A O 1
ATOM 766 N N . GLN A 1 103 ? -21.594 -21.572 6.493 1.00 32.52 158 GLN A N 1
ATOM 767 C CA . GLN A 1 103 ? -21.269 -22.873 6.015 1.00 31.61 158 GLN A CA 1
ATOM 768 C C . GLN A 1 103 ? -20.504 -22.741 4.705 1.00 39.14 158 GLN A C 1
ATOM 769 O O . GLN A 1 103 ? -21.006 -22.064 3.791 1.00 32.61 158 GLN A O 1
ATOM 775 N N . PHE A 1 104 ? -19.319 -23.389 4.620 1.00 37.42 159 PHE A N 1
ATOM 776 C CA . PHE A 1 104 ? -18.423 -23.271 3.485 1.00 36.18 159 PHE A CA 1
ATOM 777 C C . PHE A 1 104 ? -18.382 -24.546 2.663 1.00 33.24 159 PHE A C 1
ATOM 778 O O . PHE A 1 104 ? -18.284 -25.618 3.202 1.00 34.39 159 PHE A O 1
ATOM 786 N N . SER A 1 105 ? -18.576 -24.445 1.345 1.00 31.47 160 SER A N 1
ATOM 787 C CA . SER A 1 105 ? -18.347 -25.541 0.430 1.00 30.56 160 SER A CA 1
ATOM 788 C C . SER A 1 105 ? -17.582 -25.036 -0.773 1.00 31.74 160 SER A C 1
ATOM 789 O O . SER A 1 105 ? -17.638 -23.859 -1.075 1.00 31.79 160 SER A O 1
ATOM 792 N N . ALA A 1 106 ? -16.856 -25.929 -1.436 1.00 29.52 161 ALA A N 1
ATOM 793 C CA . ALA A 1 106 ? -16.281 -25.622 -2.720 1.00 33.24 161 ALA A CA 1
ATOM 794 C C . ALA A 1 106 ? -16.886 -26.585 -3.714 1.00 29.64 161 ALA A C 1
ATOM 795 O O . ALA A 1 106 ? -17.213 -27.794 -3.379 1.00 28.93 161 ALA A O 1
ATOM 797 N N . ILE A 1 107 ? -17.149 -26.042 -4.914 1.00 27.46 162 ILE A N 1
ATOM 798 C CA . ILE A 1 107 ? -17.599 -26.867 -6.043 1.00 26.46 162 ILE A CA 1
ATOM 799 C C . ILE A 1 107 ? -16.627 -26.719 -7.210 1.00 26.44 162 ILE A C 1
ATOM 800 O O . ILE A 1 107 ? -16.007 -25.671 -7.379 1.00 29.23 162 ILE A O 1
ATOM 805 N N . GLY A 1 108 ? -16.507 -27.781 -7.981 1.00 27.35 163 GLY A N 1
ATOM 806 C CA . GLY A 1 108 ? -15.691 -27.821 -9.176 1.00 26.86 163 GLY A CA 1
ATOM 807 C C . GLY A 1 108 ? -14.854 -29.096 -9.232 1.00 30.30 163 GLY A C 1
ATOM 808 O O . GLY A 1 108 ? -15.019 -29.976 -8.396 1.00 30.89 163 GLY A O 1
ATOM 809 N N . ASP A 1 109 ? -13.973 -29.171 -10.227 1.00 31.40 164 ASP A N 1
ATOM 810 C CA . ASP A 1 109 ? -13.044 -30.328 -10.431 1.00 33.94 164 ASP A CA 1
ATOM 811 C C . ASP A 1 109 ? -11.832 -30.147 -9.525 1.00 30.38 164 ASP A C 1
ATOM 812 O O . ASP A 1 109 ? -10.771 -29.686 -9.906 1.00 34.37 164 ASP A O 1
ATOM 817 N N . LYS A 1 110 ? -12.030 -30.506 -8.278 1.00 32.35 165 LYS A N 1
ATOM 818 C CA . LYS A 1 110 ? -11.065 -30.164 -7.238 1.00 39.19 165 LYS A CA 1
ATOM 819 C C . LYS A 1 110 ? -9.773 -30.975 -7.403 1.00 37.49 165 LYS A C 1
ATOM 820 O O . LYS A 1 110 ? -8.714 -30.547 -6.985 1.00 35.55 165 LYS A O 1
ATOM 826 N N . SER A 1 111 ? -9.873 -32.081 -8.117 1.00 39.31 166 SER A N 1
ATOM 8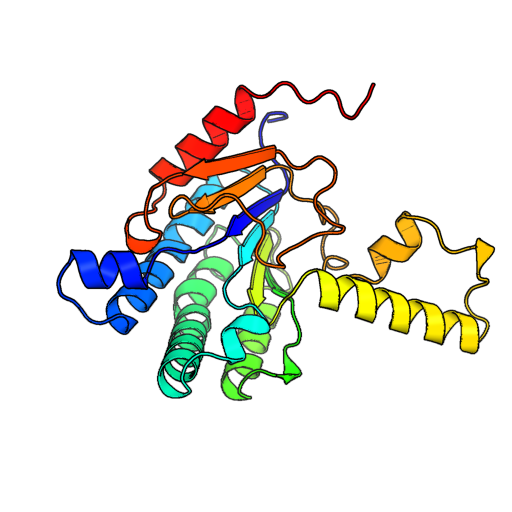27 C CA . SER A 1 111 ? -8.691 -32.871 -8.475 1.00 42.87 166 SER A CA 1
ATOM 828 C C . SER A 1 111 ? -7.714 -32.143 -9.317 1.00 47.36 166 SER A C 1
ATOM 829 O O . SER A 1 111 ? -6.543 -32.433 -9.275 1.00 52.73 166 SER A O 1
ATOM 832 N N . ARG A 1 112 ? -8.160 -31.194 -10.112 1.00 43.40 167 ARG A N 1
ATOM 833 C CA . ARG A 1 112 ? -7.215 -30.360 -10.849 1.00 44.54 167 ARG A CA 1
ATOM 834 C C . ARG A 1 112 ? -6.480 -29.375 -9.982 1.00 40.14 167 ARG A C 1
ATOM 835 O O . ARG A 1 112 ? -5.617 -28.687 -10.467 1.00 50.02 167 ARG A O 1
ATOM 843 N N . LEU A 1 113 ? -6.824 -29.215 -8.723 1.00 37.25 168 LEU A N 1
ATOM 844 C CA . LEU A 1 113 ? -6.137 -28.181 -7.959 1.00 38.60 168 LEU A CA 1
ATOM 845 C C . LEU A 1 113 ? -4.889 -28.743 -7.245 1.00 42.06 168 LEU A C 1
ATOM 846 O O . LEU A 1 113 ? -4.821 -29.933 -7.016 1.00 42.65 168 LEU A O 1
ATOM 851 N N . PRO A 1 114 ? -3.939 -27.876 -6.878 1.00 41.33 169 PRO A N 1
ATOM 852 C CA . PRO A 1 114 ? -2.833 -28.286 -6.008 1.00 45.07 169 PRO A CA 1
ATOM 853 C C . PRO A 1 114 ? -3.309 -28.911 -4.699 1.00 46.31 169 PRO A C 1
ATOM 854 O O . PRO A 1 114 ? -4.275 -28.419 -4.033 1.00 38.42 169 PRO A O 1
ATOM 858 N N . GLU A 1 115 ? -2.588 -29.950 -4.276 1.00 47.18 170 GLU A N 1
ATOM 859 C CA . GLU A 1 115 ? -2.977 -30.677 -3.090 1.00 46.44 170 GLU A CA 1
ATOM 860 C C . GLU A 1 115 ? -3.165 -29.741 -1.919 1.00 39.69 170 GLU A C 1
ATOM 861 O O . GLU A 1 115 ? -4.044 -29.965 -1.109 1.00 45.49 170 GLU A O 1
ATOM 867 N N . TYR A 1 116 ? -2.327 -28.730 -1.792 1.00 37.58 171 TYR A N 1
ATOM 868 C CA . TYR A 1 116 ? -2.465 -27.826 -0.693 1.00 38.39 171 TYR A CA 1
ATOM 869 C C . TYR A 1 116 ? -3.798 -27.059 -0.671 1.00 42.41 171 TYR A C 1
ATOM 870 O O . TYR A 1 116 ? -4.265 -26.608 0.398 1.00 44.29 171 TYR A O 1
ATOM 879 N N . LEU A 1 117 ? -4.340 -26.814 -1.863 1.00 45.41 172 LEU A N 1
ATOM 880 C CA . LEU A 1 117 ? -5.571 -26.022 -2.006 1.00 39.42 172 LEU A CA 1
ATOM 881 C C . LEU A 1 117 ? -6.718 -26.928 -1.723 1.00 39.50 172 LEU A C 1
ATOM 882 O O . LEU A 1 117 ? -7.702 -26.524 -1.051 1.00 39.34 172 LEU A O 1
ATOM 887 N N . GLN A 1 118 ? -6.589 -28.163 -2.188 1.00 36.71 173 GLN A N 1
ATOM 888 C CA . GLN A 1 118 ? -7.526 -29.191 -1.820 1.00 39.32 173 GLN A CA 1
ATOM 889 C C . GLN A 1 118 ? -7.640 -29.450 -0.313 1.00 45.02 173 GLN A C 1
ATOM 890 O O . GLN A 1 118 ? -8.731 -29.780 0.205 1.00 40.64 173 GLN A O 1
ATOM 896 N N . ASP A 1 119 ? -6.514 -29.297 0.373 1.00 47.25 174 ASP A N 1
ATOM 897 C CA . ASP A 1 119 ? -6.457 -29.509 1.812 1.00 49.54 174 ASP A CA 1
ATOM 898 C C . ASP A 1 119 ? -7.071 -28.327 2.513 1.00 44.58 174 ASP A C 1
ATOM 899 O O . ASP A 1 119 ? -7.796 -28.474 3.533 1.00 40.91 174 ASP A O 1
ATOM 904 N N . ALA A 1 120 ? -6.776 -27.135 1.993 1.00 41.62 175 ALA A N 1
ATOM 905 C CA . ALA A 1 120 ? -7.374 -25.929 2.571 1.00 42.22 175 ALA A CA 1
ATOM 906 C C . ALA A 1 120 ? -8.925 -25.882 2.466 1.00 38.38 175 ALA A C 1
ATOM 907 O O . ALA A 1 120 ? -9.633 -25.455 3.406 1.00 39.08 175 ALA A O 1
ATOM 909 N N . ILE A 1 121 ? -9.423 -26.345 1.332 1.00 40.98 176 ILE A N 1
ATOM 910 C CA . ILE A 1 121 ? -10.849 -26.543 1.094 1.00 40.27 176 ILE A CA 1
ATOM 911 C C . ILE A 1 121 ? -11.383 -27.566 2.113 1.00 38.42 176 ILE A C 1
ATOM 912 O O . ILE A 1 121 ? -12.308 -27.261 2.843 1.00 36.73 176 ILE A O 1
ATOM 917 N N . SER A 1 122 ? -10.782 -28.758 2.175 1.00 39.49 177 SER A N 1
ATOM 918 C CA . SER A 1 122 ? -11.192 -29.765 3.176 1.00 41.55 177 SER A CA 1
ATOM 919 C C . SER A 1 122 ? -11.260 -29.225 4.565 1.00 42.45 177 SER A C 1
ATOM 920 O O . SER A 1 122 ? -12.197 -29.500 5.300 1.00 43.02 177 SER A O 1
ATOM 923 N N .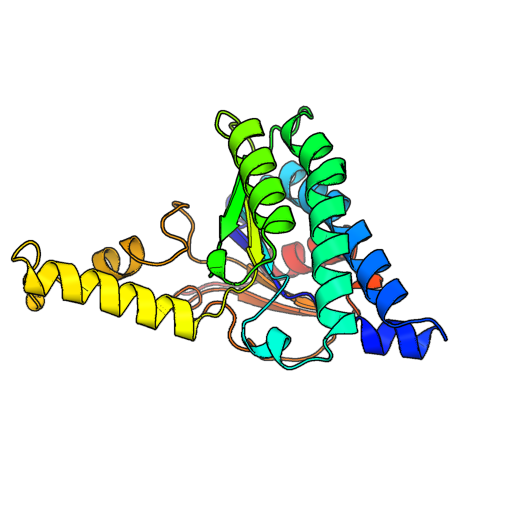 TYR A 1 123 ? -10.285 -28.420 4.927 1.00 44.54 178 TYR A N 1
ATOM 924 C CA . TYR A 1 123 ? -10.240 -27.899 6.281 1.00 50.47 178 TYR A CA 1
ATOM 925 C C . TYR A 1 123 ? -11.444 -26.996 6.508 1.00 48.10 178 TYR A C 1
ATOM 926 O O . TYR A 1 123 ? -12.245 -27.213 7.445 1.00 45.69 178 TYR A O 1
ATOM 935 N N . ALA A 1 124 ? -11.619 -26.010 5.624 1.00 44.10 179 ALA A N 1
ATOM 936 C CA . ALA A 1 124 ? -12.718 -25.063 5.782 1.00 40.34 179 ALA A CA 1
ATOM 937 C C . ALA A 1 124 ? -14.102 -25.702 5.705 1.00 36.82 179 ALA A C 1
ATOM 938 O O . ALA A 1 124 ? -15.042 -25.232 6.333 1.00 42.09 179 ALA A O 1
ATOM 940 N N . GLU A 1 125 ? -14.238 -26.767 4.945 1.00 35.30 180 GLU A N 1
ATOM 941 C CA . GLU A 1 125 ? -15.489 -27.427 4.834 1.00 39.32 180 GLU A CA 1
ATOM 942 C C . GLU A 1 125 ? -15.761 -28.181 6.161 1.00 47.22 180 GLU A C 1
ATOM 943 O O . GLU A 1 125 ? -16.862 -28.113 6.737 1.00 43.60 180 GLU A O 1
ATOM 949 N N . GLY A 1 126 ? -14.742 -28.905 6.630 1.00 44.85 181 GLY A N 1
ATOM 950 C CA . GLY A 1 126 ? -14.835 -29.634 7.909 1.00 42.55 181 GLY A CA 1
ATOM 951 C C . GLY A 1 126 ? -15.134 -28.750 9.105 1.00 41.92 181 GLY A C 1
ATOM 952 O O . GLY A 1 126 ? -16.021 -29.056 9.884 1.00 45.14 181 GLY A O 1
ATOM 953 N N . LEU A 1 127 ? -14.430 -27.625 9.193 1.00 42.69 182 LEU A N 1
ATOM 954 C CA . LEU A 1 127 ? -14.642 -26.615 10.232 1.00 48.55 182 LEU A CA 1
ATOM 955 C C . LEU A 1 127 ? -16.065 -26.038 10.251 1.00 47.19 182 LEU A C 1
ATOM 956 O O . LEU A 1 127 ? -16.561 -25.590 11.293 1.00 48.73 182 LEU A O 1
ATOM 961 N N . SER A 1 128 ? -16.758 -26.080 9.116 1.00 45.38 183 SER A N 1
ATOM 962 C CA . SER A 1 128 ? -18.060 -25.407 9.013 1.00 39.75 183 SER A CA 1
ATOM 963 C C . SER A 1 128 ? -19.179 -26.408 8.812 1.00 40.51 183 SER A C 1
ATOM 964 O O . SER A 1 128 ? -20.351 -26.052 8.639 1.00 38.34 183 SER A O 1
ATOM 967 N N . GLN A 1 129 ? -18.831 -27.682 8.861 1.00 42.46 184 GLN A N 1
ATOM 968 C CA . GLN A 1 129 ? -19.764 -28.709 8.529 1.00 56.87 184 GLN A CA 1
ATOM 969 C C . GLN A 1 129 ? -21.059 -28.613 9.335 1.00 57.44 184 GLN A C 1
ATOM 970 O O . GLN A 1 129 ? -22.145 -28.880 8.802 1.00 62.11 184 GLN A O 1
ATOM 976 N N . ALA A 1 130 ? -20.964 -28.263 10.614 1.00 55.02 185 ALA A N 1
ATOM 977 C CA . ALA A 1 130 ? -22.178 -28.217 11.454 1.00 59.01 185 ALA A CA 1
ATOM 978 C C . ALA A 1 130 ? -22.872 -26.827 11.507 1.00 55.85 185 ALA A C 1
ATOM 979 O O . ALA A 1 130 ? -23.885 -26.663 12.190 1.00 53.94 185 ALA A O 1
ATOM 981 N N . ASN A 1 131 ? -22.322 -25.833 10.815 1.00 52.03 186 ASN A N 1
ATOM 982 C CA . ASN A 1 131 ? -22.821 -24.456 10.917 1.00 44.42 186 ASN A CA 1
ATOM 983 C C . ASN A 1 131 ? -24.203 -24.359 10.309 1.00 42.86 186 ASN A C 1
ATOM 984 O O . ASN A 1 131 ? -24.583 -25.147 9.447 1.00 41.41 186 ASN A O 1
ATOM 989 N N . LYS A 1 132 ? -24.982 -23.395 10.769 1.00 41.95 187 LYS A N 1
ATOM 990 C CA . LYS A 1 132 ? -26.349 -23.230 10.302 1.00 44.30 187 LYS A CA 1
ATOM 991 C C . LYS A 1 132 ? -26.588 -21.900 9.582 1.00 38.83 187 LYS A C 1
ATOM 992 O O . LYS A 1 132 ? -27.717 -21.604 9.242 1.00 38.14 187 LYS A O 1
ATOM 998 N N . GLY A 1 133 ? -25.567 -21.070 9.422 1.00 36.24 188 GLY A N 1
ATOM 999 C CA . GLY A 1 133 ? -25.738 -19.752 8.815 1.00 36.41 188 GLY A CA 1
ATOM 1000 C C . GLY A 1 133 ? -25.736 -19.829 7.288 1.00 36.52 188 GLY A C 1
ATOM 1001 O O . GLY A 1 133 ? -26.019 -20.862 6.708 1.00 30.49 188 GLY A O 1
ATOM 1002 N N . MET A 1 134 ? -25.434 -18.717 6.645 1.00 33.62 189 MET A N 1
ATOM 1003 C CA . MET A 1 134 ? -25.562 -18.649 5.206 1.00 32.82 189 MET A CA 1
ATOM 1004 C C . MET A 1 134 ? -24.545 -19.604 4.653 1.00 30.22 189 MET A C 1
ATOM 1005 O O . MET A 1 134 ? -23.425 -19.677 5.134 1.00 28.96 189 MET A O 1
ATOM 1010 N N . HIS A 1 135 ? -24.933 -20.291 3.599 1.00 29.06 190 HIS A N 1
ATOM 1011 C CA . HIS A 1 135 ? -24.015 -21.085 2.809 1.00 27.23 190 HIS A CA 1
ATOM 1012 C C . HIS A 1 135 ? -23.188 -20.138 1.869 1.00 28.50 190 HIS A C 1
ATOM 1013 O O . HIS A 1 135 ? -23.739 -19.206 1.239 1.00 25.17 190 HIS A O 1
ATOM 1020 N N . PHE A 1 136 ? -21.875 -20.396 1.809 1.00 26.43 191 PHE A N 1
ATOM 1021 C CA . PHE A 1 136 ? -20.939 -19.753 0.906 1.00 28.90 191 PHE A CA 1
ATOM 1022 C C . PHE A 1 136 ? -20.282 -20.824 0.057 1.00 28.35 191 PHE A C 1
ATOM 1023 O O . PHE A 1 136 ? -19.620 -21.727 0.584 1.00 29.26 191 PHE A O 1
ATOM 1031 N N . ILE A 1 137 ? -20.526 -20.806 -1.261 1.00 27.73 192 ILE A N 1
ATOM 1032 C CA . ILE A 1 137 ? -19.854 -21.729 -2.193 1.00 25.99 192 ILE A CA 1
ATOM 1033 C C . ILE A 1 137 ? -18.754 -20.973 -2.946 1.00 26.41 192 ILE A C 1
ATOM 1034 O O . ILE A 1 137 ? -18.993 -19.887 -3.526 1.00 25.43 192 ILE A O 1
ATOM 1039 N N . LEU A 1 138 ? -17.547 -21.524 -2.898 1.00 24.66 193 LEU A N 1
ATOM 1040 C CA . LEU A 1 138 ? -16.454 -21.078 -3.738 1.00 26.64 193 LEU A CA 1
ATOM 1041 C C . LEU A 1 138 ? -16.411 -22.083 -4.897 1.00 26.10 193 LEU A C 1
ATOM 1042 O O . LEU A 1 138 ? -16.164 -23.241 -4.696 1.00 25.86 193 LEU A O 1
ATOM 1047 N N . ALA A 1 139 ? -16.694 -21.606 -6.094 1.00 24.82 194 ALA A N 1
ATOM 1048 C CA . ALA A 1 139 ? -16.632 -22.391 -7.329 1.00 25.94 194 ALA A CA 1
ATOM 1049 C C . ALA A 1 139 ? -15.268 -22.206 -7.983 1.00 26.80 194 ALA A C 1
ATOM 1050 O O . ALA A 1 139 ? -14.919 -21.138 -8.461 1.00 24.61 194 ALA A O 1
ATOM 1052 N N . VAL A 1 140 ? -14.506 -23.290 -8.004 1.00 26.59 195 VAL A N 1
ATOM 1053 C CA . VAL A 1 140 ? -13.130 -23.294 -8.401 1.00 28.34 195 VAL A CA 1
ATOM 1054 C C . VAL A 1 140 ? -12.829 -24.542 -9.262 1.00 26.83 195 VAL A C 1
ATOM 1055 O O . VAL A 1 140 ? -13.237 -25.676 -8.939 1.00 29.57 195 VAL A O 1
ATOM 1059 N N . ALA A 1 141 ? -12.218 -24.296 -10.435 1.00 28.26 196 ALA A N 1
ATOM 1060 C CA . ALA A 1 141 ? -12.132 -25.271 -11.485 1.00 27.49 196 ALA A CA 1
ATOM 1061 C C . ALA A 1 141 ? -13.513 -25.774 -11.822 1.00 27.74 196 ALA A C 1
ATOM 1062 O O . ALA A 1 141 ? -13.709 -26.945 -12.003 1.00 28.36 196 ALA A O 1
ATOM 1064 N N . TYR A 1 142 ? -14.478 -24.858 -11.863 1.00 26.11 197 TYR A N 1
ATOM 1065 C CA . TYR A 1 142 ? -15.920 -25.120 -12.124 1.00 25.64 197 TYR A CA 1
ATOM 1066 C C . TYR A 1 142 ? -16.249 -24.525 -13.477 1.00 24.11 197 TYR A C 1
ATOM 1067 O O . TYR A 1 142 ? -15.946 -23.308 -13.733 1.00 23.30 197 TYR A O 1
ATOM 1076 N N . GLY A 1 143 ? -16.785 -25.349 -14.369 1.00 22.07 198 GLY A N 1
ATOM 1077 C CA . GLY A 1 143 ? -17.344 -24.854 -15.620 1.00 22.34 198 GLY A CA 1
ATOM 1078 C C . GLY A 1 143 ? -18.721 -25.428 -15.840 1.00 21.38 198 GLY A C 1
ATOM 1079 O O . GLY A 1 143 ? -18.981 -26.564 -15.435 1.00 23.85 198 GLY A O 1
ATOM 1080 N N . GLY A 1 144 ? -19.649 -24.656 -16.406 1.00 21.64 199 GLY A N 1
ATOM 1081 C CA . GLY A 1 144 ? -21.030 -25.103 -16.567 1.00 19.80 199 GLY A CA 1
ATOM 1082 C C . GLY A 1 144 ? -21.227 -26.276 -17.531 1.00 22.01 199 GLY A C 1
ATOM 1083 O O . GLY A 1 144 ? -22.000 -27.170 -17.258 1.00 19.07 199 GLY A O 1
ATOM 1084 N N . ARG A 1 145 ? -20.530 -26.256 -18.676 1.00 22.46 200 ARG A N 1
ATOM 1085 C CA . ARG A 1 145 ? -20.536 -27.375 -19.616 1.00 22.92 200 ARG A CA 1
ATOM 1086 C C . ARG A 1 145 ? -19.997 -28.634 -18.914 1.00 22.63 200 ARG A C 1
ATOM 1087 O O . ARG A 1 145 ? -20.606 -29.670 -19.022 1.00 22.23 200 ARG A O 1
ATOM 1095 N N . GLU A 1 146 ? -18.912 -28.480 -18.198 1.00 23.36 201 GLU A N 1
ATOM 1096 C CA . GLU A 1 146 ? -18.273 -29.614 -17.533 1.00 25.47 201 GLU A CA 1
ATOM 1097 C C . GLU A 1 146 ? -19.198 -30.247 -16.479 1.00 25.65 201 GLU A C 1
ATOM 1098 O O . GLU A 1 146 ? -19.297 -31.476 -16.359 1.00 27.31 201 GLU A O 1
ATOM 1104 N N . ASP A 1 147 ? -19.888 -29.391 -15.723 1.00 24.96 202 ASP A N 1
ATOM 1105 C CA . ASP A 1 147 ? -20.962 -29.830 -14.818 1.00 22.70 202 ASP A CA 1
ATOM 1106 C C . ASP A 1 147 ? -22.031 -30.678 -15.489 1.00 21.33 202 ASP A C 1
ATOM 1107 O O . ASP A 1 147 ? -22.395 -31.762 -14.994 1.00 25.28 202 ASP A O 1
ATOM 1112 N N . ILE A 1 148 ? -22.631 -30.200 -16.580 1.00 20.99 203 ILE A N 1
ATOM 1113 C CA . ILE A 1 148 ? -23.583 -30.902 -17.275 1.00 21.29 203 ILE A CA 1
ATOM 1114 C C . ILE A 1 148 ? -23.042 -32.261 -17.788 1.00 26.91 203 ILE A C 1
ATOM 1115 O O . ILE A 1 148 ? -23.738 -33.303 -17.714 1.00 26.33 203 ILE A O 1
ATOM 1120 N N . VAL A 1 149 ? -21.865 -32.282 -18.336 1.00 25.94 204 VAL A N 1
ATOM 1121 C CA . VAL A 1 149 ? -21.324 -33.542 -18.913 1.00 26.05 204 VAL A CA 1
ATOM 1122 C C . VAL A 1 149 ? -21.103 -34.558 -17.791 1.00 25.61 204 VAL A C 1
ATOM 1123 O O . VAL A 1 149 ? -21.470 -35.710 -17.927 1.00 30.33 204 VAL A O 1
ATOM 1127 N N . GLU A 1 150 ? -20.588 -34.102 -16.672 1.00 26.84 205 GLU A N 1
ATOM 1128 C CA . GLU A 1 150 ? -20.281 -34.969 -15.536 1.00 29.71 205 GLU A CA 1
ATOM 1129 C C . GLU A 1 150 ? -21.571 -35.506 -14.884 1.00 30.81 205 GLU A C 1
ATOM 1130 O O . GLU A 1 150 ? -21.665 -36.722 -14.508 1.00 30.22 205 GLU A O 1
ATOM 1136 N N . ALA A 1 151 ? -22.583 -34.664 -14.783 1.00 24.76 206 ALA A N 1
ATOM 1137 C CA . ALA A 1 151 ? -23.939 -35.138 -14.467 1.00 26.59 206 ALA A CA 1
ATOM 1138 C C . ALA A 1 151 ? -24.459 -36.217 -15.431 1.00 29.28 206 ALA A C 1
ATOM 1139 O O . ALA A 1 151 ? -25.019 -37.273 -14.984 1.00 27.53 206 ALA A O 1
ATOM 1141 N N . ALA A 1 152 ? -24.318 -35.959 -16.724 1.00 26.84 207 ALA A N 1
ATOM 1142 C CA . ALA A 1 152 ? -24.681 -36.903 -17.764 1.00 29.78 207 ALA A CA 1
ATOM 1143 C C . ALA A 1 152 ? -23.925 -38.273 -17.611 1.00 29.93 207 ALA A C 1
ATOM 1144 O O . ALA A 1 152 ? -24.562 -39.352 -17.737 1.00 29.91 207 ALA A O 1
ATOM 1146 N N . ARG A 1 153 ? -22.652 -38.204 -17.248 1.00 28.94 208 ARG A N 1
ATOM 1147 C CA . ARG A 1 153 ? -21.836 -39.393 -17.097 1.00 35.86 208 ARG A CA 1
ATOM 1148 C C . ARG A 1 153 ? -22.356 -40.164 -15.903 1.00 38.43 208 ARG A C 1
ATOM 1149 O O . ARG A 1 153 ? -22.572 -41.366 -16.007 1.00 36.86 208 ARG A O 1
ATOM 1157 N N . LYS A 1 154 ? -22.547 -39.474 -14.767 1.00 35.24 209 LYS A N 1
ATOM 1158 C CA . LYS A 1 154 ? -23.076 -40.136 -13.526 1.00 32.53 209 LYS A CA 1
ATOM 1159 C C . LYS A 1 154 ? -24.427 -40.787 -13.745 1.00 30.47 209 LYS A C 1
ATOM 1160 O O . LYS A 1 154 ? -24.693 -41.898 -13.226 1.00 37.03 209 LYS A O 1
ATOM 1166 N N . ILE A 1 155 ? -25.314 -40.148 -14.490 1.00 29.73 210 ILE A N 1
ATOM 1167 C CA . ILE A 1 155 ? -26.610 -40.692 -14.802 1.00 30.62 210 ILE A CA 1
ATOM 1168 C C . ILE A 1 155 ? -26.424 -41.884 -15.742 1.00 36.97 210 ILE A C 1
ATOM 1169 O O . ILE A 1 155 ? -27.081 -42.928 -15.584 1.00 34.81 210 ILE A O 1
ATOM 1174 N N . ALA A 1 156 ? -25.489 -41.784 -16.671 1.00 33.42 211 ALA A N 1
ATOM 1175 C CA . ALA A 1 156 ? -25.338 -42.897 -17.603 1.00 35.38 211 ALA A CA 1
ATOM 1176 C C . ALA A 1 156 ? -24.769 -44.143 -16.824 1.00 34.60 211 ALA A C 1
ATOM 1177 O O . ALA A 1 156 ? -25.173 -45.270 -17.080 1.00 37.89 211 ALA A O 1
ATOM 1179 N N . ALA A 1 157 ? -23.858 -43.932 -15.886 1.00 35.24 212 ALA A N 1
ATOM 1180 C CA . ALA A 1 157 ? -23.335 -45.016 -15.102 1.00 37.93 212 ALA A CA 1
ATOM 1181 C C . ALA A 1 157 ? -24.445 -45.719 -14.348 1.00 44.07 212 ALA A C 1
ATOM 1182 O O . ALA A 1 157 ? -24.455 -46.927 -14.312 1.00 39.80 212 ALA A O 1
ATOM 1184 N N . LYS A 1 158 ? -25.391 -44.956 -13.789 1.00 41.57 213 LYS A N 1
ATOM 1185 C CA . LYS A 1 158 ? -26.560 -45.527 -13.115 1.00 39.70 213 LYS A CA 1
ATOM 1186 C C . LYS A 1 158 ? -27.465 -46.323 -14.017 1.00 43.16 213 LYS A C 1
ATOM 1187 O O . LYS A 1 158 ? -28.052 -47.311 -13.539 1.00 44.83 213 LYS A O 1
ATOM 1193 N N . VAL A 1 159 ? -27.593 -45.897 -15.280 1.00 37.26 214 VAL A N 1
ATOM 1194 C CA . VAL A 1 159 ? -28.406 -46.544 -16.310 1.00 37.47 214 VAL A CA 1
ATOM 1195 C C . VAL A 1 159 ? -27.702 -47.846 -16.670 1.00 48.91 214 VAL A C 1
ATOM 1196 O O . VAL A 1 159 ? -28.353 -48.872 -16.744 1.00 46.31 214 VAL A O 1
ATOM 1200 N N . GLU A 1 160 ? -26.380 -47.783 -16.838 1.00 48.76 215 GLU A N 1
ATOM 1201 C CA . GLU A 1 160 ? -25.547 -48.952 -17.086 1.00 57.22 215 GLU A CA 1
ATOM 1202 C C . GLU A 1 160 ? -25.712 -50.019 -15.985 1.00 59.71 215 GLU A C 1
ATOM 1203 O O . GLU A 1 160 ? -25.823 -51.189 -16.303 1.00 64.59 215 GLU A O 1
ATOM 1209 N N . HIS A 1 161 ? -25.712 -49.610 -14.717 1.00 56.69 216 HIS A N 1
ATOM 1210 C CA . HIS A 1 161 ? -25.912 -50.516 -13.597 1.00 55.61 216 HIS A CA 1
ATOM 1211 C C . HIS A 1 161 ? -27.376 -50.819 -13.224 1.00 53.26 216 HIS A C 1
ATOM 1212 O O . HIS A 1 161 ? -27.608 -51.426 -12.220 1.00 60.07 216 HIS A O 1
ATOM 1219 N N . GLY A 1 162 ? -28.352 -50.419 -14.020 1.00 50.02 217 GLY A N 1
ATOM 1220 C CA . GLY A 1 162 ? -29.721 -50.790 -13.805 1.00 46.49 217 GLY A CA 1
ATOM 1221 C C . GLY A 1 162 ? -30.465 -49.940 -12.805 1.00 50.95 217 GLY A C 1
ATOM 1222 O O . GLY A 1 162 ? -31.658 -50.137 -12.646 1.00 51.07 217 GLY A O 1
ATOM 1223 N N . ILE A 1 163 ? -29.802 -49.004 -12.128 1.00 51.47 218 ILE A N 1
ATOM 1224 C CA . ILE A 1 163 ? -30.463 -48.178 -11.090 1.00 50.89 218 ILE A CA 1
ATOM 1225 C C . ILE A 1 163 ? -31.526 -47.216 -11.663 1.00 55.50 218 ILE A C 1
ATOM 1226 O O . ILE A 1 163 ? -32.420 -46.774 -10.939 1.00 58.84 218 ILE A O 1
ATOM 1231 N N . LEU A 1 164 ? -31.427 -46.917 -12.967 1.00 51.00 219 LEU A N 1
ATOM 1232 C CA . LEU A 1 164 ? -32.214 -45.873 -13.611 1.00 52.15 219 LEU A CA 1
ATOM 1233 C C . LEU A 1 164 ? -32.538 -46.290 -15.030 1.00 45.29 219 LEU A C 1
ATOM 1234 O O . LEU A 1 164 ? -31.691 -46.806 -15.726 1.00 46.34 219 LEU A O 1
ATOM 1239 N N . ARG A 1 165 ? -33.749 -46.053 -15.476 1.00 43.83 220 ARG A N 1
ATOM 1240 C CA . ARG A 1 165 ? -34.096 -46.244 -16.884 1.00 50.72 220 ARG A CA 1
ATOM 1241 C C . ARG A 1 165 ? -33.974 -44.893 -17.638 1.00 53.02 220 ARG A C 1
ATOM 1242 O O . ARG A 1 165 ? -34.107 -43.836 -17.039 1.00 46.97 220 ARG A O 1
ATOM 1250 N N . PRO A 1 166 ? -33.752 -44.927 -18.947 1.00 47.60 221 PRO A N 1
ATOM 1251 C CA . PRO A 1 166 ? -33.678 -43.645 -19.645 1.00 51.33 221 PRO A CA 1
ATOM 1252 C C . PRO A 1 166 ? -34.909 -42.736 -19.498 1.00 47.88 221 PRO A C 1
ATOM 1253 O O . PRO A 1 166 ? -34.754 -41.522 -19.260 1.00 39.34 221 PRO A O 1
ATOM 1257 N N . ASP A 1 167 ? -36.11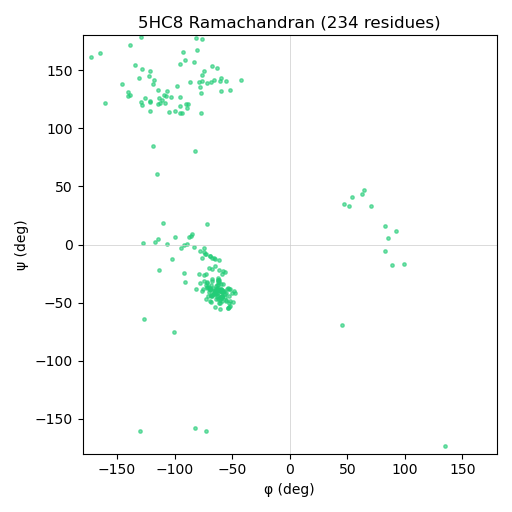1 -43.290 -19.581 1.00 49.12 222 ASP A N 1
ATOM 1258 C CA . ASP A 1 167 ? -37.311 -42.455 -19.351 1.00 57.08 222 ASP A CA 1
ATOM 1259 C C . ASP A 1 167 ? -37.524 -41.970 -17.908 1.00 46.02 222 ASP A C 1
ATOM 1260 O O . ASP A 1 167 ? -38.337 -41.097 -17.675 1.00 50.01 222 ASP A O 1
ATOM 1265 N N . ASP A 1 168 ? -36.766 -42.468 -16.952 1.00 44.83 223 ASP A N 1
ATOM 1266 C CA . ASP A 1 168 ? -36.779 -41.889 -15.621 1.00 45.31 223 ASP A CA 1
ATOM 1267 C C . ASP A 1 168 ? -36.019 -40.591 -15.529 1.00 46.25 223 ASP A C 1
ATOM 1268 O O . ASP A 1 168 ? -36.074 -39.935 -14.504 1.00 43.15 223 ASP A O 1
ATOM 1273 N N . ILE A 1 169 ? -35.244 -40.232 -16.557 1.00 39.25 224 ILE A N 1
ATOM 1274 C CA . ILE A 1 169 ? -34.437 -39.029 -16.475 1.00 36.89 224 ILE A CA 1
ATOM 1275 C C . ILE A 1 169 ? -35.327 -37.774 -16.692 1.00 31.82 224 ILE A C 1
ATOM 1276 O O . ILE A 1 169 ? -35.913 -37.587 -17.761 1.00 34.80 224 ILE A O 1
ATOM 1281 N N . ASP A 1 170 ? -35.484 -36.973 -15.646 1.00 35.66 225 ASP A N 1
ATOM 1282 C CA . ASP A 1 170 ? -36.292 -35.748 -15.738 1.00 35.63 225 ASP A CA 1
ATOM 1283 C C . ASP A 1 170 ? -35.469 -34.621 -15.207 1.00 31.10 225 ASP A C 1
ATOM 1284 O O . ASP A 1 170 ? -34.328 -34.859 -14.725 1.00 31.34 225 ASP A O 1
ATOM 1289 N N . GLU A 1 171 ? -35.995 -33.373 -15.225 1.00 34.42 226 GLU A N 1
ATOM 1290 C CA . GLU A 1 171 ? -35.184 -32.274 -14.651 1.00 32.59 226 GLU A CA 1
ATOM 1291 C C . GLU A 1 171 ? -34.640 -32.561 -13.305 1.00 29.56 226 GLU A C 1
ATOM 1292 O O . GLU A 1 171 ? -33.468 -32.276 -12.958 1.00 33.97 226 GLU A O 1
ATOM 1298 N N . ALA A 1 172 ? -35.540 -33.017 -12.430 1.00 32.92 227 ALA A N 1
ATOM 1299 C CA . ALA A 1 172 ? -35.148 -33.168 -11.070 1.00 27.91 227 ALA A CA 1
ATOM 1300 C C . ALA A 1 172 ? -34.038 -34.192 -10.921 1.00 29.66 227 ALA A C 1
ATOM 1301 O O . ALA A 1 172 ? -33.129 -34.065 -10.113 1.00 26.55 227 ALA A O 1
ATOM 1303 N N . THR A 1 173 ? -34.108 -35.264 -11.695 1.00 30.67 228 THR A N 1
ATOM 1304 C CA . THR A 1 173 ? -33.024 -36.256 -11.615 1.00 33.28 228 THR A CA 1
ATOM 1305 C C . THR A 1 173 ? -31.701 -35.656 -12.107 1.00 31.11 228 THR A C 1
ATOM 1306 O O . THR A 1 173 ? -30.641 -35.806 -11.519 1.00 29.76 228 THR A O 1
ATOM 1310 N N . PHE A 1 174 ? -31.818 -34.872 -13.161 1.00 31.88 229 PHE A N 1
ATOM 1311 C CA . PHE A 1 174 ? -30.611 -34.296 -13.749 1.00 31.10 229 PHE A CA 1
ATOM 1312 C C . PHE A 1 174 ? -29.984 -33.328 -12.777 1.00 29.78 229 PHE A C 1
ATOM 1313 O O . PHE A 1 174 ? -28.810 -33.410 -12.454 1.00 30.52 229 PHE A O 1
ATOM 1321 N N . GLU A 1 175 ? -30.831 -32.565 -12.106 1.00 32.06 230 GLU A N 1
ATOM 1322 C CA . GLU A 1 175 ? -30.427 -31.622 -11.083 1.00 32.42 230 GLU A CA 1
ATOM 1323 C C . GLU A 1 175 ? -29.691 -32.264 -9.923 1.00 32.81 230 GLU A C 1
ATOM 1324 O O . GLU A 1 175 ? -28.698 -31.752 -9.421 1.00 33.28 230 GLU A O 1
ATOM 1330 N N . GLN A 1 176 ? -30.110 -33.463 -9.496 1.00 33.35 231 GLN A N 1
ATOM 1331 C CA . GLN A 1 176 ? -29.466 -34.089 -8.313 1.00 31.27 231 GLN A CA 1
ATOM 1332 C C . GLN A 1 176 ? -28.066 -34.642 -8.613 1.00 29.43 231 GLN A C 1
ATOM 1333 O O . GLN A 1 176 ? -27.323 -35.025 -7.724 1.00 30.36 231 GLN A O 1
ATOM 1339 N N . HIS A 1 177 ? -27.670 -34.624 -9.887 1.00 29.55 232 HIS A N 1
ATOM 1340 C CA . HIS A 1 177 ? -26.308 -35.084 -10.258 1.00 28.16 232 HIS A CA 1
ATOM 1341 C C . HIS A 1 177 ? -25.326 -33.988 -10.635 1.00 28.54 232 HIS A C 1
ATOM 1342 O O . HIS A 1 177 ? -24.154 -34.276 -10.933 1.00 29.23 232 HIS A O 1
ATOM 1349 N N . LEU A 1 178 ? -25.774 -32.732 -10.581 1.00 27.64 233 LEU A N 1
ATOM 1350 C CA . LEU A 1 178 ? -24.844 -31.611 -10.794 1.00 27.88 233 LEU A CA 1
ATOM 1351 C C . LEU A 1 178 ? -24.100 -31.351 -9.555 1.00 30.21 233 LEU A C 1
ATOM 1352 O O . LEU A 1 178 ? -24.480 -31.838 -8.455 1.00 29.97 233 LEU A O 1
ATOM 1357 N N . MET A 1 179 ? -23.050 -30.545 -9.698 1.00 27.45 234 MET A N 1
ATOM 1358 C CA . MET A 1 179 ? -22.235 -30.097 -8.597 1.00 27.12 234 MET A CA 1
ATOM 1359 C C . MET A 1 179 ? -22.967 -29.210 -7.620 1.00 26.00 234 MET A C 1
ATOM 1360 O O . MET A 1 179 ? -22.537 -29.127 -6.476 1.00 24.75 234 MET A O 1
ATOM 1365 N N . THR A 1 180 ? -24.117 -28.628 -8.021 1.00 23.33 235 THR A N 1
ATOM 1366 C CA . THR A 1 180 ? -24.885 -27.796 -7.118 1.00 22.82 235 THR A CA 1
ATOM 1367 C C . THR A 1 180 ? -25.840 -28.658 -6.276 1.00 26.86 235 THR A C 1
ATOM 1368 O O . THR A 1 180 ? -26.659 -28.094 -5.532 1.00 25.12 235 THR A O 1
ATOM 1372 N N . ASN A 1 181 ? -25.728 -30.008 -6.377 1.00 26.38 236 ASN A N 1
ATOM 1373 C CA . ASN A 1 181 ? -26.589 -30.907 -5.546 1.00 29.75 236 ASN A CA 1
ATOM 1374 C C . ASN A 1 181 ? -26.378 -30.728 -4.023 1.00 29.37 236 ASN A C 1
ATOM 1375 O O . ASN A 1 181 ? -27.174 -31.194 -3.195 1.00 32.23 236 ASN A O 1
ATOM 1380 N N . ILE A 1 182 ? -25.333 -30.051 -3.660 1.00 28.28 237 ILE A N 1
ATOM 1381 C CA . ILE A 1 182 ? -25.105 -29.688 -2.285 1.00 32.25 237 ILE A CA 1
ATOM 1382 C C . ILE A 1 182 ? -25.988 -28.556 -1.757 1.00 28.29 237 ILE A C 1
ATOM 1383 O O . ILE A 1 182 ? -25.867 -28.236 -0.602 1.00 30.35 237 ILE A O 1
ATOM 1388 N N . THR A 1 183 ? -26.855 -27.940 -2.571 1.00 28.26 238 THR A N 1
ATOM 1389 C CA . THR A 1 183 ? -27.714 -26.904 -2.050 1.00 31.60 238 THR A CA 1
ATOM 1390 C C . THR A 1 183 ? -29.089 -27.232 -2.444 1.00 29.56 238 THR A C 1
ATOM 1391 O O . THR A 1 183 ? -29.296 -27.633 -3.573 1.00 27.62 238 THR A O 1
ATOM 1395 N N . LYS A 1 184 ? -30.078 -26.824 -1.644 1.00 28.34 239 LYS A N 1
ATOM 1396 C CA . LYS A 1 184 ? -31.452 -26.840 -2.128 1.00 29.81 239 LYS A CA 1
ATOM 1397 C C . LYS A 1 184 ? -31.813 -25.577 -2.953 1.00 25.53 239 LYS A C 1
ATOM 1398 O O . LYS A 1 184 ? -32.909 -25.467 -3.482 1.00 23.57 239 LYS A O 1
ATOM 1404 N N . PHE A 1 185 ? -30.897 -24.649 -3.085 1.00 26.26 240 PHE A N 1
ATOM 1405 C CA . PHE A 1 185 ? -31.056 -23.471 -3.985 1.00 25.33 240 PHE A CA 1
ATOM 1406 C C . PHE A 1 185 ? -30.044 -23.451 -5.141 1.00 24.70 240 PHE A C 1
ATOM 1407 O O . PHE A 1 185 ? -29.376 -22.471 -5.307 1.00 26.46 240 PHE A O 1
ATOM 1415 N N . PRO A 1 186 ? -30.053 -24.484 -6.014 1.00 23.41 241 PRO A N 1
ATOM 1416 C CA . PRO A 1 186 ? -28.958 -24.560 -7.037 1.00 23.26 241 PRO A CA 1
ATOM 1417 C C . PRO A 1 186 ? -29.017 -23.450 -8.078 1.00 22.59 241 PRO A C 1
ATOM 1418 O O . PRO A 1 186 ? -27.980 -22.995 -8.571 1.00 25.31 241 PRO A O 1
ATOM 1422 N N . SER A 1 187 ? -30.210 -22.989 -8.348 1.00 23.89 242 SER A N 1
ATOM 1423 C CA . SER A 1 187 ? -30.387 -21.952 -9.339 1.00 23.41 242 SER A CA 1
ATOM 1424 C C . SER A 1 187 ? -30.282 -20.550 -8.706 1.00 25.73 242 SER A C 1
ATOM 1425 O O . SER A 1 187 ? -31.137 -20.160 -7.897 1.00 20.78 242 SER A O 1
ATOM 1428 N N . PRO A 1 188 ? -29.293 -19.748 -9.110 1.00 23.56 243 PRO A N 1
ATOM 1429 C CA . PRO A 1 188 ? -29.283 -18.386 -8.587 1.00 23.87 243 PRO A CA 1
ATOM 1430 C C . PRO A 1 188 ? -30.524 -17.638 -8.951 1.00 23.04 243 PRO A C 1
ATOM 1431 O O . PRO A 1 188 ? -31.037 -17.790 -10.049 1.00 23.25 243 PRO A O 1
ATOM 1435 N N . ASP A 1 189 ? -30.989 -16.803 -8.006 1.00 22.30 244 ASP A N 1
ATOM 1436 C CA . ASP A 1 189 ? -32.015 -15.824 -8.281 1.00 22.18 244 ASP A CA 1
ATOM 1437 C C . ASP A 1 189 ? -31.413 -14.616 -9.006 1.00 20.49 244 ASP A C 1
ATOM 1438 O O . ASP A 1 189 ? -32.084 -13.946 -9.828 1.00 19.41 244 ASP A O 1
ATOM 1443 N N . LEU A 1 190 ? -30.167 -14.321 -8.672 1.00 19.99 245 LEU A N 1
ATOM 1444 C CA . LEU A 1 190 ? -29.493 -13.115 -9.153 1.00 20.63 245 LEU A CA 1
ATOM 1445 C C . LEU A 1 190 ? -28.030 -13.480 -9.478 1.00 19.96 245 LEU A C 1
ATOM 1446 O O . LEU A 1 190 ? -27.384 -14.099 -8.658 1.00 21.36 245 LEU A O 1
ATOM 1451 N N . LEU A 1 191 ? -27.553 -13.087 -10.650 1.00 21.00 246 LEU A N 1
ATOM 1452 C CA . LEU A 1 191 ? -26.194 -13.366 -11.082 1.00 21.47 246 LEU A CA 1
ATOM 1453 C C . LEU A 1 191 ? -25.619 -11.994 -11.332 1.00 22.77 246 LEU A C 1
ATOM 1454 O O . LEU A 1 191 ? -26.152 -11.232 -12.129 1.00 21.24 246 LEU A O 1
ATOM 1459 N N . ILE A 1 192 ? -24.519 -11.729 -10.657 1.00 21.20 247 ILE A N 1
ATOM 1460 C CA . ILE A 1 192 ? -23.798 -10.504 -10.802 1.00 23.82 247 ILE A CA 1
ATOM 1461 C C . ILE A 1 192 ? -22.494 -10.732 -11.582 1.00 22.15 247 ILE A C 1
ATOM 1462 O O . ILE A 1 192 ? -21.704 -11.555 -11.216 1.00 21.16 247 ILE A O 1
ATOM 1467 N N . ARG A 1 193 ? -22.232 -9.887 -12.564 1.00 20.77 248 ARG A N 1
ATOM 1468 C CA . ARG A 1 193 ? -20.936 -9.913 -13.209 1.00 22.17 248 ARG A CA 1
ATOM 1469 C C . ARG A 1 193 ? -20.317 -8.550 -13.276 1.00 24.48 248 ARG A C 1
ATOM 1470 O O . ARG A 1 193 ? -20.885 -7.640 -13.822 1.00 22.77 248 ARG A O 1
ATOM 1478 N N . ALA A 1 194 ? -19.123 -8.470 -12.687 1.00 25.91 249 ALA A N 1
ATOM 1479 C CA . ALA A 1 194 ? -18.332 -7.281 -12.624 1.00 27.49 249 ALA A CA 1
ATOM 1480 C C . ALA A 1 194 ? -17.550 -7.111 -13.903 1.00 25.57 249 ALA A C 1
ATOM 1481 O O . ALA A 1 194 ? -17.346 -8.064 -14.655 1.00 26.15 249 ALA A O 1
ATOM 1483 N N . ALA A 1 195 ? -17.166 -5.857 -14.159 1.00 24.73 250 ALA A N 1
ATOM 1484 C CA . ALA A 1 195 ? -16.207 -5.481 -15.212 1.00 27.61 250 ALA A CA 1
ATOM 1485 C C . ALA A 1 195 ? -16.797 -5.280 -16.644 1.00 26.59 250 ALA A C 1
ATOM 1486 O O . ALA A 1 195 ? -16.059 -5.151 -17.605 1.00 27.29 250 ALA A O 1
ATOM 1488 N N . GLY A 1 196 ? -18.086 -5.337 -16.799 1.00 24.96 251 GLY A N 1
ATOM 1489 C CA . GLY A 1 196 ? -18.711 -4.734 -17.962 1.00 25.11 251 GLY A CA 1
ATOM 1490 C C . GLY A 1 196 ? -19.033 -5.748 -19.078 1.00 27.53 251 GLY A C 1
ATOM 1491 O O . GLY A 1 196 ? -19.770 -5.391 -19.984 1.00 29.46 251 GLY A O 1
ATOM 1492 N N . GLU A 1 197 ? -18.439 -6.955 -19.064 1.00 23.71 252 GLU A N 1
ATOM 1493 C CA . GLU A 1 197 ? -18.701 -7.952 -20.124 1.00 23.02 252 GLU A CA 1
ATOM 1494 C C . GLU A 1 197 ? -20.065 -8.562 -19.862 1.00 22.41 252 GLU A C 1
ATOM 1495 O O . GLU A 1 197 ? -20.449 -8.800 -18.676 1.00 22.52 252 GLU A O 1
ATOM 1501 N N . GLN A 1 198 ? -20.766 -8.887 -20.950 1.00 23.16 253 GLN A N 1
ATOM 1502 C CA . GLN A 1 198 ? -22.104 -9.438 -20.875 1.00 22.74 253 GLN A CA 1
ATOM 1503 C C . GLN A 1 198 ? -22.106 -10.843 -21.519 1.00 21.93 253 GLN A C 1
ATOM 1504 O O . GLN A 1 198 ? -22.408 -10.997 -22.696 1.00 20.35 253 GLN A O 1
ATOM 1510 N N . ARG A 1 199 ? -21.729 -11.815 -20.697 1.00 19.71 254 ARG A N 1
ATOM 1511 C CA . ARG A 1 199 ? -21.558 -13.197 -21.133 1.00 22.20 254 ARG A CA 1
ATOM 1512 C C . ARG A 1 199 ? -21.299 -13.994 -19.841 1.00 21.85 254 ARG A C 1
ATOM 1513 O O . ARG A 1 199 ? -20.970 -13.424 -18.805 1.00 21.72 254 ARG A O 1
ATOM 1521 N N . LEU A 1 200 ? -21.491 -15.290 -19.962 1.00 19.76 255 LEU A N 1
ATOM 1522 C CA . LEU A 1 200 ? -21.367 -16.251 -18.869 1.00 20.62 255 LEU A CA 1
ATOM 1523 C C . LEU A 1 200 ? -19.991 -16.831 -18.760 1.00 21.14 255 LEU A C 1
ATOM 1524 O O . LEU A 1 200 ? -19.602 -17.290 -17.665 1.00 21.41 255 LEU A O 1
ATOM 1529 N N . SER A 1 201 ? -19.230 -16.840 -19.861 1.00 21.40 256 SER A N 1
ATOM 1530 C CA . SER A 1 201 ? -17.875 -17.412 -19.807 1.00 22.78 256 SER A CA 1
ATOM 1531 C C . SER A 1 201 ? -17.751 -18.820 -19.222 1.00 21.84 256 SER A C 1
ATOM 1532 O O . SER A 1 201 ? -16.751 -19.174 -18.597 1.00 20.67 256 SER A O 1
ATOM 1535 N N . ASN A 1 202 ? -18.777 -19.624 -19.446 1.00 20.62 257 ASN A N 1
ATOM 1536 C CA . ASN A 1 202 ? -18.845 -21.023 -19.068 1.00 23.84 257 ASN A CA 1
ATOM 1537 C C . ASN A 1 202 ? -18.963 -21.187 -17.552 1.00 24.02 257 ASN A C 1
ATOM 1538 O O . ASN A 1 202 ? -18.476 -22.161 -16.931 1.00 22.26 257 ASN A O 1
ATOM 1543 N N . PHE A 1 203 ? -19.644 -20.209 -16.928 1.00 21.80 258 PHE A N 1
ATOM 1544 C CA . PHE A 1 203 ? -20.175 -20.442 -15.581 1.00 21.31 258 PHE A CA 1
ATOM 1545 C C . PHE A 1 203 ? -21.382 -21.389 -15.641 1.00 21.62 258 PHE A C 1
ATOM 1546 O O . PHE A 1 203 ? -21.583 -22.160 -16.614 1.00 19.95 258 PHE A O 1
ATOM 1554 N N . PHE A 1 204 ? -22.208 -21.378 -14.582 1.00 21.72 259 PHE A N 1
ATOM 1555 C CA . PHE A 1 204 ? -23.461 -22.091 -14.647 1.00 23.95 259 PHE A CA 1
ATOM 1556 C C . PHE A 1 204 ? -24.188 -21.916 -15.956 1.00 21.10 259 PHE A C 1
ATOM 1557 O O . PHE A 1 204 ? -24.320 -20.800 -16.516 1.00 22.64 259 PHE A O 1
ATOM 1565 N N . LEU A 1 2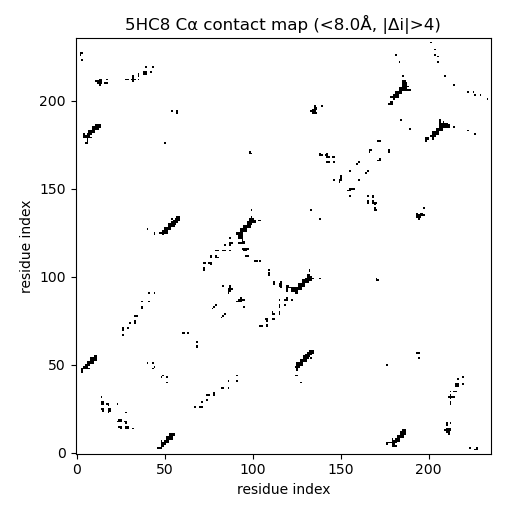05 ? -24.795 -22.998 -16.424 1.00 22.18 260 LEU A N 1
ATOM 1566 C CA . LEU A 1 205 ? -25.628 -22.966 -17.595 1.00 21.23 260 LEU A CA 1
ATOM 1567 C C . LEU A 1 205 ? -26.969 -23.579 -17.201 1.00 22.09 260 LEU A C 1
ATOM 1568 O O . LEU A 1 205 ? -27.964 -22.895 -17.256 1.00 24.75 260 LEU A O 1
ATOM 1573 N N . TRP A 1 206 ? -27.011 -24.882 -16.822 1.00 19.31 261 TRP A N 1
ATOM 1574 C CA . TRP A 1 206 ? -28.237 -25.508 -16.371 1.00 20.69 261 TRP A CA 1
ATOM 1575 C C . TRP A 1 206 ? -28.955 -24.644 -15.300 1.00 20.25 261 TRP A C 1
ATOM 1576 O O . TRP A 1 206 ? -30.203 -24.560 -15.292 1.00 24.50 261 TRP A O 1
ATOM 1587 N N . GLN A 1 207 ? -28.141 -24.078 -14.437 1.00 21.03 262 GLN A N 1
ATOM 1588 C CA . GLN A 1 207 ? -28.621 -23.331 -13.288 1.00 21.73 262 GLN A CA 1
ATOM 1589 C C . GLN A 1 207 ? -29.331 -22.030 -13.578 1.00 22.34 262 GLN A C 1
ATOM 1590 O O . GLN A 1 207 ? -29.953 -21.495 -12.642 1.00 19.48 262 GLN A O 1
ATOM 1596 N N . LEU A 1 208 ? -29.286 -21.529 -14.804 1.00 22.81 263 LEU A N 1
ATOM 1597 C CA . LEU A 1 208 ? -29.655 -20.123 -15.107 1.00 22.38 263 LEU A CA 1
ATOM 1598 C C . LEU A 1 208 ? -30.919 -19.814 -15.891 1.00 20.37 263 LEU A C 1
ATOM 1599 O O . LEU A 1 208 ? -30.978 -18.722 -16.430 1.00 23.12 263 LEU A O 1
ATOM 1604 N N . PRO A 1 209 ? -31.937 -20.750 -16.008 1.00 21.03 264 PRO A N 1
ATOM 1605 C CA . PRO A 1 209 ? -33.057 -20.497 -16.927 1.00 22.06 264 PRO A CA 1
ATOM 1606 C C . PRO A 1 209 ? -33.856 -19.246 -16.546 1.00 22.43 264 PRO A C 1
ATOM 1607 O O . PRO A 1 209 ? -34.289 -18.551 -17.444 1.00 23.48 264 PRO A O 1
ATOM 1611 N N . PHE A 1 210 ? -33.923 -18.917 -15.259 1.00 24.60 265 PHE A N 1
ATOM 1612 C CA . PHE A 1 210 ? -34.744 -17.740 -14.807 1.00 23.65 265 PHE A CA 1
ATOM 1613 C C . PHE A 1 210 ? -34.018 -16.764 -13.963 1.00 24.77 265 PHE A C 1
ATOM 1614 O O . PHE A 1 210 ? -34.609 -15.810 -13.490 1.00 23.79 265 PHE A O 1
ATOM 1622 N N . THR A 1 211 ? -32.728 -17.000 -13.712 1.00 21.47 266 THR A N 1
ATOM 1623 C CA . THR A 1 211 ? -31.890 -16.046 -13.052 1.00 20.75 266 THR A CA 1
ATOM 1624 C C . THR A 1 211 ? -31.902 -14.614 -13.669 1.00 23.02 266 THR A C 1
ATOM 1625 O O . THR A 1 211 ? -31.859 -14.408 -14.882 1.00 21.16 266 THR A O 1
ATOM 1629 N N . GLU A 1 212 ? -32.045 -13.622 -12.800 1.00 25.28 267 GLU A N 1
ATOM 1630 C CA . GLU A 1 212 ? -31.888 -12.208 -13.185 1.00 22.69 267 GLU A CA 1
ATOM 1631 C C . GLU A 1 212 ? -30.423 -11.921 -13.310 1.00 21.74 267 GLU A C 1
ATOM 1632 O O . GLU A 1 212 ? -29.640 -12.235 -12.396 1.00 20.53 267 GLU A O 1
ATOM 1638 N N . PHE A 1 213 ? -30.025 -11.320 -14.425 1.00 21.05 268 PHE A N 1
ATOM 1639 C CA . PHE A 1 213 ? -28.651 -10.902 -14.632 1.00 22.78 268 PHE A CA 1
ATOM 1640 C C . PHE A 1 213 ? -28.469 -9.406 -14.322 1.00 26.51 268 PHE A C 1
ATOM 1641 O O . PHE A 1 213 ? -29.304 -8.566 -14.690 1.00 27.56 268 PHE A O 1
ATOM 1649 N N . TYR A 1 214 ? -27.392 -9.102 -13.621 1.00 23.82 269 TYR A N 1
ATOM 1650 C CA . TYR A 1 214 ? -26.968 -7.776 -13.347 1.00 22.78 269 TYR A CA 1
ATOM 1651 C C . TYR A 1 214 ? -25.511 -7.581 -13.724 1.00 24.06 269 TYR A C 1
ATOM 1652 O O . TYR A 1 214 ? -24.626 -8.263 -13.232 1.00 22.47 269 TYR A O 1
ATOM 1661 N N . PHE A 1 215 ? -25.269 -6.655 -14.638 1.00 21.58 270 PHE A N 1
ATOM 1662 C CA . PHE A 1 215 ? -23.939 -6.391 -15.147 1.00 24.46 270 PHE A CA 1
ATOM 1663 C C . PHE A 1 215 ? -23.519 -4.993 -14.713 1.00 30.36 270 PHE A C 1
ATOM 1664 O O . PHE A 1 215 ? -24.279 -4.064 -14.914 1.00 29.74 270 PHE A O 1
ATOM 1672 N N . THR A 1 216 ? -22.361 -4.859 -14.069 1.00 28.41 271 THR A N 1
ATOM 1673 C CA . THR A 1 216 ? -21.856 -3.580 -13.643 1.00 27.68 271 THR A CA 1
ATOM 1674 C C . THR A 1 216 ? -20.535 -3.371 -14.346 1.00 26.97 271 THR A C 1
ATOM 1675 O O . THR A 1 216 ? -19.746 -4.306 -14.351 1.00 26.47 271 THR A O 1
ATOM 1679 N N . PRO A 1 217 ? -20.264 -2.156 -14.853 1.00 26.69 272 PRO A N 1
ATOM 1680 C CA . PRO A 1 217 ? -18.896 -1.837 -15.360 1.00 28.97 272 PRO A CA 1
ATOM 1681 C C . PRO A 1 217 ? -17.791 -1.807 -14.310 1.00 30.48 272 PRO A C 1
ATOM 1682 O O . PRO A 1 217 ? -16.631 -1.896 -14.674 1.00 30.16 272 PRO A O 1
ATOM 1686 N N . LYS A 1 218 ? -18.121 -1.832 -13.017 1.00 32.61 273 LYS A N 1
ATOM 1687 C CA . LYS A 1 218 ? -17.115 -1.818 -11.973 1.00 36.62 273 LYS A CA 1
ATOM 1688 C C . LYS A 1 218 ? -16.167 -2.973 -12.038 1.00 30.81 273 LYS A C 1
ATOM 1689 O O . LYS A 1 218 ? -16.597 -4.081 -12.113 1.00 26.64 273 LYS A O 1
ATOM 1695 N N . LEU A 1 219 ? -14.868 -2.690 -11.953 1.00 30.01 274 LEU A N 1
ATOM 1696 C CA . LEU A 1 219 ? -13.846 -3.707 -12.012 1.00 28.48 274 LEU A CA 1
ATOM 1697 C C . LEU A 1 219 ? -13.783 -4.373 -10.637 1.00 26.14 274 LEU A C 1
ATOM 1698 O O . LEU A 1 219 ? -13.946 -3.724 -9.591 1.00 27.28 274 LEU A O 1
ATOM 1703 N N . PHE A 1 220 ? -13.629 -5.682 -10.601 1.00 24.17 275 PHE A N 1
ATOM 1704 C CA . PHE A 1 220 ? -13.909 -6.335 -9.339 1.00 24.89 275 PHE A CA 1
ATOM 1705 C C . PHE A 1 220 ? -13.018 -5.840 -8.154 1.00 27.54 275 PHE A C 1
ATOM 1706 O O . PHE A 1 220 ? -13.477 -5.866 -7.008 1.00 31.50 275 PHE A O 1
ATOM 1714 N N . PRO A 1 221 ? -11.742 -5.470 -8.404 1.00 25.71 276 PRO A N 1
ATOM 1715 C CA . PRO A 1 221 ? -11.030 -4.926 -7.242 1.00 29.07 276 PRO A CA 1
ATOM 1716 C C . PRO A 1 221 ? -11.709 -3.689 -6.599 1.00 31.84 276 PRO A C 1
ATOM 1717 O O . PRO A 1 221 ? -11.437 -3.391 -5.424 1.00 32.01 276 PRO A O 1
ATOM 1721 N N . ASP A 1 222 ? -12.537 -2.971 -7.357 1.00 30.49 277 ASP A N 1
ATOM 1722 C CA . ASP A 1 222 ? -13.313 -1.811 -6.834 1.00 31.39 277 ASP A CA 1
ATOM 1723 C C . ASP A 1 222 ? -14.686 -2.191 -6.262 1.00 34.65 277 ASP A C 1
ATOM 1724 O O . ASP A 1 222 ? -15.408 -1.328 -5.762 1.00 32.51 277 ASP A O 1
ATOM 1729 N N . PHE A 1 223 ? -15.019 -3.481 -6.291 1.00 29.12 278 PHE A N 1
ATOM 1730 C CA . PHE A 1 223 ? -16.357 -3.950 -6.010 1.00 29.57 278 PHE A CA 1
ATOM 1731 C C . PHE A 1 223 ? -16.479 -4.218 -4.531 1.00 31.46 278 PHE A C 1
ATOM 1732 O O . PHE A 1 223 ? -15.756 -5.014 -3.985 1.00 32.06 278 PHE A O 1
ATOM 1740 N N . GLY A 1 224 ? -17.404 -3.549 -3.884 1.00 32.36 279 GLY A N 1
ATOM 1741 C CA . GLY A 1 224 ? -17.587 -3.735 -2.457 1.00 34.11 279 GLY A CA 1
ATOM 1742 C C . GLY A 1 224 ? -18.989 -3.982 -2.045 1.00 32.29 279 GLY A C 1
ATOM 1743 O O . GLY A 1 224 ? -19.875 -4.331 -2.871 1.00 30.42 279 GLY A O 1
ATOM 1744 N N . GLU A 1 225 ? -19.224 -3.750 -0.765 1.00 27.27 280 GLU A N 1
ATOM 1745 C CA . GLU A 1 225 ? -20.541 -3.977 -0.207 1.00 29.74 280 GLU A CA 1
ATOM 1746 C C . GLU A 1 225 ? -21.635 -3.127 -0.894 1.00 27.10 280 GLU A C 1
ATOM 1747 O O . GLU A 1 225 ? -22.777 -3.609 -1.060 1.00 26.98 280 GLU A O 1
ATOM 1753 N N . ALA A 1 226 ? -21.335 -1.865 -1.218 1.00 27.27 281 ALA A N 1
ATOM 1754 C CA . ALA A 1 226 ? -22.358 -0.994 -1.864 1.00 27.87 281 ALA A CA 1
ATOM 1755 C C . ALA A 1 226 ? -22.777 -1.588 -3.255 1.00 30.66 281 ALA A C 1
ATOM 1756 O O . ALA A 1 226 ? -23.905 -1.415 -3.679 1.00 30.53 281 ALA A O 1
ATOM 1758 N N . ASP A 1 227 ? -21.846 -2.246 -3.946 1.00 28.40 282 ASP A N 1
ATOM 1759 C CA . ASP A 1 227 ? -22.123 -2.817 -5.283 1.00 29.29 282 ASP A CA 1
ATOM 1760 C C . ASP A 1 227 ? -23.019 -4.033 -5.205 1.00 25.04 282 ASP A C 1
ATOM 1761 O O . ASP A 1 227 ? -23.848 -4.223 -6.095 1.00 26.98 282 ASP A O 1
ATOM 1766 N N . LEU A 1 228 ? -22.907 -4.795 -4.138 1.00 24.50 283 LEU A N 1
ATOM 1767 C CA . LEU A 1 228 ? -23.866 -5.851 -3.797 1.00 24.61 283 LEU A CA 1
ATOM 1768 C C . LEU A 1 228 ? -25.242 -5.264 -3.545 1.00 28.52 283 LEU A C 1
ATOM 1769 O O . LEU A 1 228 ? -26.246 -5.750 -4.043 1.00 25.62 283 LEU A O 1
ATOM 1774 N N . LEU A 1 229 ? -25.292 -4.196 -2.757 1.00 28.59 284 LEU A N 1
ATOM 1775 C CA . LEU A 1 229 ? -26.517 -3.507 -2.509 1.00 28.86 284 LEU A CA 1
ATOM 1776 C C . LEU A 1 229 ? -27.170 -2.951 -3.750 1.00 24.10 284 LEU A C 1
ATOM 1777 O O . LEU A 1 229 ? -28.384 -3.008 -3.901 1.00 27.09 284 LEU A O 1
ATOM 1782 N N . ASP A 1 230 ? -26.365 -2.448 -4.660 1.00 25.46 285 ASP A N 1
ATOM 1783 C CA . ASP A 1 230 ? -26.885 -1.917 -5.885 1.00 26.05 285 ASP A CA 1
ATOM 1784 C C . ASP A 1 230 ? -27.547 -3.045 -6.729 1.00 26.49 285 ASP A C 1
ATOM 1785 O O . ASP A 1 230 ? -28.651 -2.842 -7.323 1.00 26.47 285 ASP A O 1
ATOM 1790 N N . ALA A 1 231 ? -26.878 -4.206 -6.778 1.00 25.11 286 ALA A N 1
ATOM 1791 C CA . ALA A 1 231 ? -27.407 -5.377 -7.526 1.00 25.04 286 ALA A CA 1
ATOM 1792 C C . ALA A 1 231 ? -28.676 -5.849 -6.882 1.00 28.49 286 ALA A C 1
ATOM 1793 O O . ALA A 1 231 ? -29.655 -6.134 -7.604 1.00 27.16 286 ALA A O 1
ATOM 1795 N N . LEU A 1 232 ? -28.715 -5.863 -5.533 1.00 27.92 287 LEU A N 1
ATOM 1796 C CA . LEU A 1 232 ? -29.940 -6.257 -4.848 1.00 28.13 287 LEU A CA 1
ATOM 1797 C C . LEU A 1 232 ? -31.144 -5.303 -5.098 1.00 28.10 287 LEU A C 1
ATOM 1798 O O . LEU A 1 232 ? -32.273 -5.758 -5.201 1.00 30.07 287 LEU A O 1
ATOM 1803 N N . ALA A 1 233 ? -30.883 -4.015 -5.147 1.00 29.92 288 ALA A N 1
ATOM 1804 C CA . ALA A 1 233 ? -31.885 -3.003 -5.436 1.00 28.59 288 ALA A CA 1
ATOM 1805 C C . ALA A 1 233 ? -32.385 -3.171 -6.863 1.00 28.24 288 ALA A C 1
ATOM 1806 O O . ALA A 1 233 ? -33.560 -2.966 -7.117 1.00 28.97 288 ALA A O 1
ATOM 1808 N N . SER A 1 234 ? -31.489 -3.426 -7.831 1.00 27.59 289 SER A N 1
ATOM 1809 C CA . SER A 1 234 ? -31.943 -3.712 -9.188 1.00 30.21 289 SER A CA 1
ATOM 1810 C C . SER A 1 234 ? -32.860 -4.936 -9.173 1.00 31.15 289 SER A C 1
ATOM 1811 O O . SER A 1 234 ? -33.949 -4.923 -9.831 1.00 31.27 289 SER A O 1
ATOM 1814 N N . TYR A 1 235 ? -32.421 -5.992 -8.446 1.00 27.27 290 TYR A N 1
ATOM 1815 C CA . TYR A 1 235 ? -33.191 -7.199 -8.265 1.00 29.90 290 TYR A CA 1
ATOM 1816 C C . TYR A 1 235 ? -34.608 -6.919 -7.777 1.00 33.05 290 TYR A C 1
ATOM 1817 O O . TYR A 1 235 ? -35.561 -7.410 -8.348 1.00 29.17 290 TYR A O 1
ATOM 1826 N N . ARG A 1 236 ? -34.732 -6.169 -6.696 1.00 31.56 291 ARG A N 1
ATOM 1827 C CA . ARG A 1 236 ? -36.064 -5.882 -6.166 1.00 36.92 291 ARG A CA 1
ATOM 1828 C C . ARG A 1 236 ? -36.956 -5.105 -7.152 1.00 36.65 291 ARG A C 1
ATOM 1829 O O . ARG A 1 236 ? -38.156 -5.283 -7.146 1.00 35.57 291 ARG A O 1
ATOM 1837 N N . CYS A 1 237 ? -36.390 -4.240 -7.982 1.00 39.22 292 CYS A N 1
ATOM 1838 C CA . CYS A 1 237 ? -37.152 -3.651 -9.065 1.00 44.07 292 CYS A CA 1
ATOM 1839 C C . CYS A 1 237 ? -37.465 -4.578 -10.269 1.00 46.25 292 CYS A C 1
ATOM 1840 O O . CYS A 1 237 ? -38.239 -4.213 -11.111 1.00 50.03 292 CYS A O 1
ATOM 1843 N N . ARG A 1 238 ? -36.920 -5.775 -10.366 1.00 46.31 293 ARG A N 1
ATOM 1844 C CA . ARG A 1 238 ? -37.283 -6.650 -11.504 1.00 44.06 293 ARG A CA 1
ATOM 1845 C C . ARG A 1 238 ? -38.692 -7.306 -11.333 1.00 48.56 293 ARG A C 1
ATOM 1846 O O . ARG A 1 238 ? -39.055 -7.748 -10.244 1.00 49.25 293 ARG A O 1
ATOM 1854 N N . TYR A 1 239 ? -39.430 -7.388 -12.437 1.00 45.73 294 TYR A N 1
ATOM 1855 C CA . TYR A 1 239 ? -40.656 -8.200 -12.529 1.00 54.97 294 TYR A CA 1
ATOM 1856 C C . TYR A 1 239 ? -40.256 -9.542 -13.134 1.00 55.30 294 TYR A C 1
ATOM 1857 O O . TYR A 1 239 ? -39.751 -9.558 -14.258 1.00 48.82 294 TYR A O 1
ATOM 1866 N N . ARG A 1 240 ? -40.480 -10.633 -12.389 1.00 56.00 295 ARG A N 1
ATOM 1867 C CA . ARG A 1 240 ? -40.158 -12.020 -12.832 1.00 56.80 295 ARG A CA 1
ATOM 1868 C C . ARG A 1 240 ? -41.473 -12.733 -13.208 1.00 59.45 295 ARG A C 1
ATOM 1869 O O . ARG A 1 240 ? -42.358 -12.939 -12.361 1.00 53.17 295 ARG A O 1
ATOM 1877 N N . GLY A 1 241 ? -41.636 -13.066 -14.480 1.00 59.04 296 GLY A N 1
ATOM 1878 C CA . GLY A 1 241 ? -42.880 -13.713 -14.936 1.00 66.39 296 GLY A CA 1
ATOM 1879 C C . GLY A 1 241 ? -42.744 -15.227 -15.153 1.00 62.34 296 GLY A C 1
ATOM 1880 O O . GLY A 1 241 ? -43.780 -15.906 -15.319 1.00 68.03 296 GLY A O 1
ATOM 1881 N N . PHE A 1 242 ? -41.497 -15.749 -15.165 1.00 52.43 297 PHE A N 1
ATOM 1882 C CA . PHE A 1 242 ? -41.231 -17.201 -15.429 1.00 53.07 297 PHE A CA 1
ATOM 1883 C C . PHE A 1 242 ? -41.978 -17.841 -16.671 1.00 53.34 297 PHE A C 1
ATOM 1884 O O . PHE A 1 242 ? -42.349 -19.036 -16.593 1.00 46.40 297 PHE A O 1
ATOM 1892 N N . GLY A 1 243 ? -42.197 -17.076 -17.777 1.00 53.54 298 GLY A N 1
ATOM 1893 C CA . GLY A 1 243 ? -42.874 -17.559 -19.078 1.00 55.46 298 GLY A CA 1
ATOM 1894 C C . GLY A 1 243 ? -44.425 -17.445 -19.199 1.00 55.76 298 GLY A C 1
ATOM 1895 O O . GLY A 1 243 ? -45.079 -17.431 -20.304 1.00 40.42 298 GLY A O 1
ATOM 1896 N N . GLU A 1 244 ? -45.013 -17.284 -18.023 1.00 58.77 299 GLU A N 1
ATOM 1897 C CA . GLU A 1 244 ? -46.430 -17.380 -17.863 1.00 61.35 299 GLU A CA 1
ATOM 1898 C C . GLU A 1 244 ? -46.898 -16.127 -17.089 1.00 58.53 299 GLU A C 1
ATOM 1899 O O . GLU A 1 244 ? -47.877 -16.166 -16.324 1.00 56.11 299 GLU A O 1
#

InterPro domains:
  IPR001441 Decaprenyl diphosphate synthase-like [MF_01139] (12-244)
  IPR001441 Decaprenyl diphosphate synthase-like [PF01255] (19-243)
  IPR001441 Decaprenyl diphosphate synthase-like [PTHR10291] (10-240)
  IPR001441 Decaprenyl diphosphate synthase-like [TIGR00055] (13-243)
  IPR001441 Decaprenyl diphosphate synthase-like [cd00475] (15-235)
  IPR036424 Decaprenyl diphosphate synthase-like superfamily [G3DSA:3.40.1180.10] (1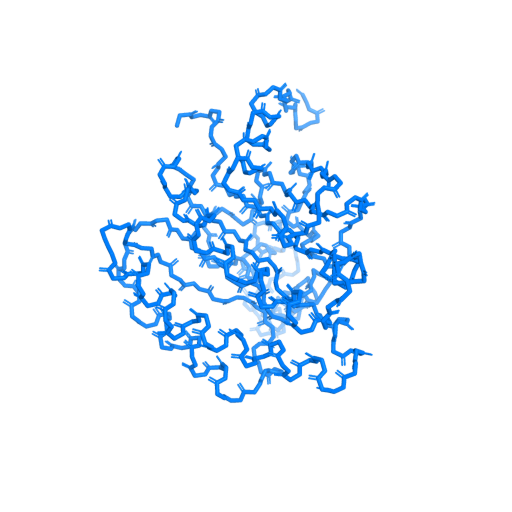-244)
  IPR036424 Decaprenyl diphosphate synthase-like superfamily [SSF64005] (12-238)